Protein AF-A0A3D2SXS2-F1 (afdb_monomer)

Foldseek 3Di:
DPPDDDDPVRVVVVCVVPVVVDDDDLLCVQLVVVVVDVAQEDEDAPVSCVVLVVCQVVNVVVVHHRHHYHYHDDDFDQDPLLVVLCVVQVHDLVLLLDDLVVVLLVSLVVVPPPVNVVVLVVQLVVLVVVLVVVQVVCCVVPNVCNVVSVVSSVVSVVVSVVVVVVSSVVSCVVCVVSSVSNVVSSCCQQPVSHGCVVPPDCVVVCVVPNPVVVVVVVVPDDDDD

Radius of gyration: 31.24 Å; Cα contacts (8 Å, |Δi|>4): 143; chains: 1; bounding box: 67×53×82 Å

Mean predicted aligned error: 7.52 Å

Solvent-accessible surface area (backbone atoms only — not comparable to full-atom values): 13204 Å² total; per-residue (Å²): 131,90,83,78,86,78,53,74,64,58,53,51,55,48,40,73,76,39,67,81,84,62,79,70,50,90,78,47,36,63,51,54,49,51,72,75,37,94,55,68,59,45,75,28,53,78,75,48,47,64,57,54,72,70,37,58,66,62,27,50,76,71,79,40,82,73,48,48,80,39,76,50,91,81,68,80,89,73,52,72,76,40,48,55,50,32,61,76,67,72,52,59,75,75,62,51,62,50,61,65,72,56,49,55,48,52,56,25,56,72,67,51,54,66,69,58,55,49,51,53,52,52,48,51,54,51,47,54,50,52,28,48,55,48,24,60,60,40,39,79,77,41,65,77,46,36,59,54,29,52,48,53,40,51,52,54,49,54,54,48,54,54,48,54,52,50,50,40,51,50,47,41,61,72,43,41,70,60,50,54,51,45,51,53,38,32,46,63,50,24,44,96,71,36,60,26,72,81,71,56,62,68,63,62,53,41,75,74,55,41,70,63,48,56,54,54,54,56,74,66,60,79,81,89,128

Structure (mmCIF, N/CA/C/O backbone):
data_AF-A0A3D2SXS2-F1
#
_entry.id   AF-A0A3D2SXS2-F1
#
loop_
_atom_site.group_PDB
_atom_site.id
_atom_site.type_symbol
_atom_site.label_atom_id
_atom_site.label_alt_id
_atom_site.label_comp_id
_atom_site.label_asym_id
_atom_site.label_entity_id
_atom_site.label_seq_id
_atom_site.pdbx_PDB_ins_code
_atom_site.Cartn_x
_atom_site.Cartn_y
_atom_site.Cartn_z
_atom_site.occupancy
_atom_site.B_iso_or_equiv
_atom_site.auth_seq_id
_atom_site.auth_comp_id
_atom_site.auth_asym_id
_atom_site.auth_atom_id
_atom_site.pdbx_PDB_model_num
ATOM 1 N N . THR A 1 1 ? 34.909 5.270 -7.314 1.00 52.66 1 THR A N 1
ATOM 2 C CA . THR A 1 1 ? 35.385 5.402 -8.712 1.00 52.66 1 THR A CA 1
ATOM 3 C C . THR A 1 1 ? 36.787 4.834 -8.792 1.00 52.66 1 THR A C 1
ATOM 5 O O . THR A 1 1 ? 37.553 5.042 -7.865 1.00 52.66 1 THR A O 1
ATOM 8 N N . SER A 1 2 ? 37.109 4.069 -9.835 1.00 74.88 2 SER A N 1
ATOM 9 C CA . SER A 1 2 ? 38.295 3.194 -9.938 1.00 74.88 2 SER A CA 1
ATOM 10 C C . SER A 1 2 ? 39.664 3.896 -10.038 1.00 74.88 2 SER A C 1
ATOM 12 O O . SER A 1 2 ? 40.660 3.222 -10.267 1.00 74.88 2 SER A O 1
ATOM 14 N N . GLY A 1 3 ? 39.743 5.226 -9.910 1.00 82.44 3 GLY A N 1
ATOM 15 C CA . GLY A 1 3 ? 40.993 5.989 -10.085 1.00 82.44 3 GLY A CA 1
ATOM 16 C C . GLY A 1 3 ? 41.539 6.002 -11.521 1.00 82.44 3 GLY A C 1
ATOM 17 O O . GLY A 1 3 ? 42.621 6.524 -11.764 1.00 82.44 3 GLY A O 1
ATOM 18 N N . VAL A 1 4 ? 40.798 5.433 -12.475 1.00 85.31 4 VAL A N 1
ATOM 19 C CA . VAL A 1 4 ? 41.180 5.375 -13.887 1.00 85.31 4 VAL A CA 1
ATOM 20 C C . VAL A 1 4 ? 40.750 6.665 -14.581 1.00 85.31 4 VAL A C 1
ATOM 22 O O . VAL A 1 4 ? 39.568 7.006 -14.590 1.00 85.31 4 VAL A O 1
ATOM 25 N N . HIS A 1 5 ? 41.711 7.347 -15.199 1.00 87.38 5 HIS A N 1
ATOM 26 C CA . HIS A 1 5 ? 41.475 8.482 -16.083 1.00 87.38 5 HIS A CA 1
ATOM 27 C C . HIS A 1 5 ? 41.713 8.040 -17.525 1.00 87.38 5 HIS A C 1
ATOM 29 O O . HIS A 1 5 ? 42.765 7.493 -17.842 1.00 87.38 5 HIS A O 1
ATOM 35 N N . VAL A 1 6 ? 40.729 8.269 -18.388 1.00 89.88 6 VAL A N 1
ATOM 36 C CA . VAL A 1 6 ? 40.804 7.996 -19.827 1.00 89.88 6 VAL A CA 1
ATOM 37 C C . VAL A 1 6 ? 40.452 9.264 -20.585 1.00 89.88 6 VAL A C 1
ATOM 39 O O . VAL A 1 6 ? 39.589 10.033 -20.155 1.00 89.88 6 VAL A O 1
ATOM 42 N N . THR A 1 7 ? 41.130 9.505 -21.701 1.00 94.25 7 THR A N 1
ATOM 43 C CA . THR A 1 7 ? 40.809 10.623 -22.585 1.00 94.25 7 THR A CA 1
ATOM 44 C C . THR A 1 7 ? 39.636 10.265 -23.499 1.00 94.25 7 THR A C 1
ATOM 46 O O . THR A 1 7 ? 39.321 9.095 -23.716 1.00 94.25 7 THR A O 1
ATOM 49 N N . LEU A 1 8 ? 38.993 11.275 -24.095 1.00 92.62 8 LEU A N 1
ATOM 50 C CA . LEU A 1 8 ? 37.945 11.052 -25.100 1.00 92.62 8 LEU A CA 1
ATOM 51 C C . LEU A 1 8 ? 38.458 10.230 -26.294 1.00 92.62 8 LEU A C 1
ATOM 53 O O . LEU A 1 8 ? 37.705 9.456 -26.882 1.00 92.62 8 LEU A O 1
ATOM 57 N N . ARG A 1 9 ? 39.735 10.406 -26.652 1.00 94.75 9 ARG A N 1
ATOM 58 C CA . ARG A 1 9 ? 40.382 9.647 -27.721 1.00 94.75 9 ARG A CA 1
ATOM 59 C C . ARG A 1 9 ? 40.447 8.163 -27.365 1.00 94.75 9 ARG A C 1
ATOM 61 O O . ARG A 1 9 ? 39.988 7.355 -28.163 1.00 94.75 9 ARG A O 1
ATOM 68 N N . ASP A 1 10 ? 40.908 7.838 -26.158 1.00 92.12 10 ASP A N 1
ATOM 69 C CA . ASP A 1 10 ? 41.010 6.448 -25.690 1.00 92.12 10 ASP A CA 1
ATOM 70 C C . ASP A 1 10 ? 39.639 5.758 -25.684 1.00 92.12 10 ASP A C 1
ATOM 72 O O . ASP A 1 10 ? 39.516 4.595 -26.058 1.00 92.12 10 ASP A O 1
ATOM 76 N N . VAL A 1 11 ? 38.585 6.483 -25.286 1.00 92.19 11 VAL A N 1
ATOM 77 C CA . VAL A 1 11 ? 37.209 5.962 -25.298 1.00 92.19 11 VAL A CA 1
ATOM 78 C C . VAL A 1 11 ? 36.746 5.647 -26.723 1.00 92.19 11 VAL A C 1
ATOM 80 O O . VAL A 1 11 ? 36.150 4.597 -26.942 1.00 92.19 11 VAL A O 1
ATOM 83 N N . ARG A 1 12 ? 37.033 6.522 -27.696 1.00 92.06 12 ARG A N 1
ATOM 84 C CA . ARG A 1 12 ? 36.653 6.319 -29.105 1.00 92.06 12 ARG A CA 1
ATOM 85 C C . ARG A 1 12 ? 37.426 5.185 -29.770 1.00 92.06 12 ARG A C 1
ATOM 87 O O . ARG A 1 12 ? 36.828 4.424 -30.518 1.00 92.06 12 ARG A O 1
ATOM 94 N N . GLU A 1 13 ? 38.726 5.074 -29.504 1.00 93.56 13 GLU A N 1
ATOM 95 C CA . GLU A 1 13 ? 39.553 3.978 -30.026 1.00 93.56 13 GLU A CA 1
ATOM 96 C C . GLU A 1 13 ? 39.047 2.631 -29.492 1.00 93.56 13 GLU A C 1
ATOM 98 O O . GLU A 1 13 ? 38.753 1.735 -30.278 1.00 93.56 13 GLU A O 1
ATOM 103 N N . ARG A 1 14 ? 38.794 2.528 -28.179 1.00 91.44 14 ARG A N 1
ATOM 104 C CA . ARG A 1 14 ? 38.219 1.314 -27.573 1.00 91.44 14 ARG A CA 1
ATOM 105 C C . ARG A 1 14 ? 36.831 0.980 -28.102 1.00 91.44 14 ARG A C 1
ATOM 107 O O . ARG A 1 14 ? 36.553 -0.183 -28.360 1.00 91.44 14 ARG A O 1
ATOM 114 N N . GLN A 1 15 ? 35.969 1.984 -28.266 1.00 92.56 15 GLN A N 1
ATOM 115 C CA . GLN A 1 15 ? 34.648 1.787 -28.857 1.00 92.56 15 GLN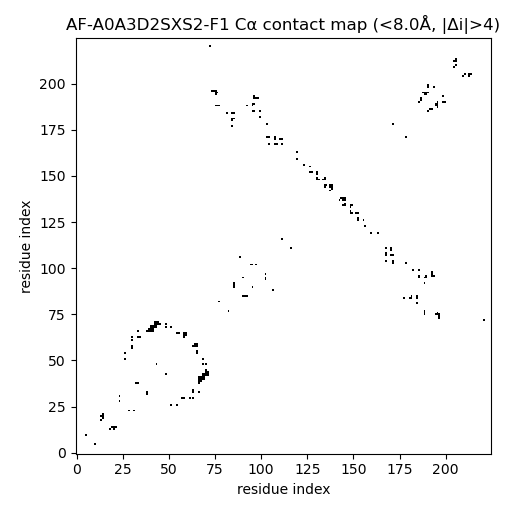 A CA 1
ATOM 116 C C . GLN A 1 15 ? 34.759 1.243 -30.287 1.00 92.56 15 GLN A C 1
ATOM 118 O O . GLN A 1 15 ? 33.954 0.403 -30.652 1.00 92.56 15 GLN A O 1
ATOM 123 N N . ALA A 1 16 ? 35.711 1.722 -31.095 1.00 93.38 16 ALA A N 1
ATOM 124 C CA . ALA A 1 16 ? 35.883 1.274 -32.478 1.00 93.38 16 ALA A CA 1
ATOM 125 C C . ALA A 1 16 ? 36.432 -0.159 -32.581 1.00 93.38 16 ALA A C 1
ATOM 127 O O . ALA A 1 16 ? 36.120 -0.862 -33.539 1.00 93.38 16 ALA A O 1
ATOM 128 N N . GLU A 1 17 ? 37.240 -0.585 -31.609 1.00 94.88 17 GLU A N 1
ATOM 129 C CA . GLU A 1 17 ? 37.743 -1.959 -31.513 1.00 94.88 17 GLU A CA 1
ATOM 130 C C . GLU A 1 17 ? 36.661 -2.937 -31.034 1.00 94.88 17 GLU A C 1
ATOM 132 O O . GLU A 1 17 ? 36.512 -4.017 -31.605 1.00 94.88 17 GLU A O 1
ATOM 137 N N . ASP A 1 18 ? 35.893 -2.557 -30.009 1.00 93.25 18 ASP A N 1
ATOM 138 C CA . ASP A 1 18 ? 34.784 -3.345 -29.475 1.00 93.25 18 ASP A CA 1
ATOM 139 C C . ASP A 1 18 ? 33.638 -2.435 -29.013 1.00 93.25 18 ASP A C 1
ATOM 141 O O . ASP A 1 18 ? 33.729 -1.703 -28.026 1.00 93.25 18 ASP A O 1
ATOM 145 N N . HIS A 1 19 ? 32.508 -2.519 -29.712 1.00 85.75 19 HIS A N 1
ATOM 146 C CA . HIS A 1 19 ? 31.332 -1.700 -29.434 1.00 85.75 19 HIS A CA 1
ATOM 147 C C . HIS A 1 19 ? 30.665 -2.052 -28.085 1.00 85.75 19 HIS A C 1
ATOM 149 O O . HIS A 1 19 ? 29.912 -1.234 -27.556 1.00 85.75 19 HIS A O 1
ATOM 155 N N . LEU A 1 20 ? 30.929 -3.235 -27.511 1.00 91.38 20 LEU A N 1
ATOM 156 C CA . LEU A 1 20 ? 30.300 -3.723 -26.274 1.00 91.38 20 LEU A CA 1
ATOM 157 C C . LEU A 1 20 ? 30.944 -3.175 -24.992 1.00 91.38 20 LEU A C 1
ATOM 159 O O . LEU A 1 20 ? 30.412 -3.377 -23.898 1.00 91.38 20 LEU A O 1
ATOM 163 N N . VAL A 1 21 ? 32.061 -2.448 -25.100 1.00 90.81 21 VAL A N 1
ATOM 164 C CA . VAL A 1 21 ? 32.752 -1.851 -23.940 1.00 90.81 21 VAL A CA 1
ATOM 165 C C . VAL A 1 21 ? 31.982 -0.686 -23.313 1.00 90.81 21 VAL A C 1
ATOM 167 O O . VAL A 1 21 ? 32.277 -0.287 -22.184 1.00 90.81 21 VAL A O 1
ATOM 170 N N . LEU A 1 22 ? 30.999 -0.132 -24.030 1.00 90.19 22 LEU A N 1
ATOM 171 C CA . LEU A 1 22 ? 30.123 0.931 -23.552 1.00 90.19 22 LEU A CA 1
ATOM 172 C C . LEU A 1 22 ? 28.702 0.400 -23.385 1.00 90.19 22 LEU A C 1
ATOM 174 O O . LEU A 1 22 ? 28.140 -0.223 -24.280 1.00 90.19 22 LEU A O 1
ATOM 178 N N . SER A 1 23 ? 28.097 0.708 -22.243 1.00 92.12 23 SER A N 1
ATOM 179 C CA . SER A 1 23 ? 26.685 0.438 -21.989 1.00 92.12 23 SER A CA 1
ATOM 180 C C . SER A 1 23 ? 25.992 1.700 -21.483 1.00 92.12 23 SER A C 1
ATOM 182 O O . SER A 1 23 ? 26.610 2.515 -20.785 1.00 92.12 23 SER A O 1
ATOM 184 N N . PRO A 1 24 ? 24.718 1.905 -21.850 1.00 92.50 24 PRO A N 1
ATOM 185 C CA . PRO A 1 24 ? 23.969 3.036 -21.352 1.00 92.50 24 PRO A CA 1
ATOM 186 C C . PRO A 1 24 ? 23.659 2.870 -19.861 1.00 92.50 24 PRO A C 1
ATOM 188 O O . PRO A 1 24 ? 23.383 1.775 -19.374 1.00 92.50 24 PRO A O 1
ATOM 191 N N . ASN A 1 25 ? 23.667 3.986 -19.137 1.00 92.44 25 ASN A N 1
ATOM 192 C CA . ASN A 1 25 ? 23.201 4.048 -17.758 1.00 92.44 25 ASN A CA 1
ATOM 193 C C . ASN A 1 25 ? 21.699 4.387 -17.721 1.00 92.44 25 ASN A C 1
ATOM 195 O O . ASN A 1 25 ? 21.044 4.486 -18.756 1.00 92.44 25 ASN A O 1
ATOM 199 N N . VAL A 1 26 ? 21.143 4.597 -16.525 1.00 91.19 26 VAL A N 1
ATOM 200 C CA . VAL A 1 26 ? 19.708 4.882 -16.347 1.00 91.19 26 VAL A CA 1
ATOM 201 C C . VAL A 1 26 ? 19.205 6.089 -17.155 1.00 91.19 26 VAL A C 1
ATOM 203 O O . VAL A 1 26 ? 18.078 6.050 -17.637 1.00 91.19 26 VAL A O 1
ATOM 206 N N . LEU A 1 27 ? 20.030 7.126 -17.350 1.00 91.38 27 LEU A N 1
ATOM 207 C CA . LEU A 1 27 ? 19.641 8.342 -18.074 1.00 91.38 27 LEU A CA 1
ATOM 208 C C . LEU A 1 27 ? 19.883 8.223 -19.582 1.00 91.38 27 LEU A C 1
ATOM 210 O O . LEU A 1 27 ? 19.085 8.728 -20.367 1.00 91.38 27 LEU A O 1
ATOM 214 N N . SER A 1 28 ? 20.961 7.550 -20.001 1.00 92.50 28 SER A N 1
ATOM 215 C CA . SER A 1 28 ? 21.262 7.365 -21.426 1.00 92.50 28 SER A CA 1
ATOM 216 C C . SER A 1 28 ? 20.487 6.227 -22.077 1.00 92.50 28 SER A C 1
ATOM 218 O O . SER A 1 28 ? 20.271 6.269 -23.286 1.00 92.50 28 SER A O 1
ATOM 220 N N . ARG A 1 29 ? 20.002 5.248 -21.302 1.00 93.94 29 ARG A N 1
ATOM 221 C CA . ARG A 1 29 ? 19.248 4.105 -21.834 1.00 93.94 29 ARG A CA 1
ATOM 222 C C . ARG A 1 29 ? 18.006 4.536 -22.621 1.00 93.94 29 ARG A C 1
ATOM 224 O O . ARG A 1 29 ? 17.916 4.099 -23.761 1.00 93.94 29 ARG A O 1
ATOM 231 N N . PRO A 1 30 ? 17.110 5.408 -22.118 1.00 93.81 30 PRO A N 1
ATOM 232 C CA . PRO A 1 30 ? 15.951 5.866 -22.891 1.00 93.81 30 PRO A CA 1
ATOM 233 C C . PRO A 1 30 ? 16.284 6.519 -24.237 1.00 93.81 30 PRO A C 1
ATOM 235 O O . PRO A 1 30 ? 15.569 6.325 -25.220 1.00 93.81 30 PRO A O 1
ATOM 238 N N . VAL A 1 31 ? 17.376 7.286 -24.285 1.00 94.19 31 VAL A N 1
ATOM 239 C CA . VAL A 1 31 ? 17.832 7.973 -25.501 1.00 94.19 31 VAL A CA 1
ATOM 240 C C . VAL A 1 31 ? 18.375 6.966 -26.509 1.00 94.19 31 VAL A C 1
ATOM 242 O O . VAL A 1 31 ? 17.983 7.001 -27.669 1.00 94.19 31 VAL A O 1
ATOM 245 N N . VAL A 1 32 ? 19.225 6.034 -26.062 1.00 94.19 32 VAL A N 1
ATOM 246 C CA . VAL A 1 32 ? 19.752 4.954 -26.915 1.00 94.19 32 VAL A CA 1
ATOM 247 C C . VAL A 1 32 ? 18.623 4.047 -27.410 1.00 94.19 32 VAL A C 1
ATOM 249 O O . VAL A 1 32 ? 18.592 3.673 -28.576 1.00 94.19 32 VAL A O 1
ATOM 252 N N . GLU A 1 33 ? 17.662 3.719 -26.550 1.00 94.69 33 GLU A N 1
ATOM 253 C CA . GLU A 1 33 ? 16.481 2.938 -26.919 1.00 94.69 33 GLU A CA 1
ATOM 254 C C . GLU A 1 33 ? 15.685 3.631 -28.033 1.00 94.69 33 GLU A C 1
ATOM 256 O O . GLU A 1 33 ? 15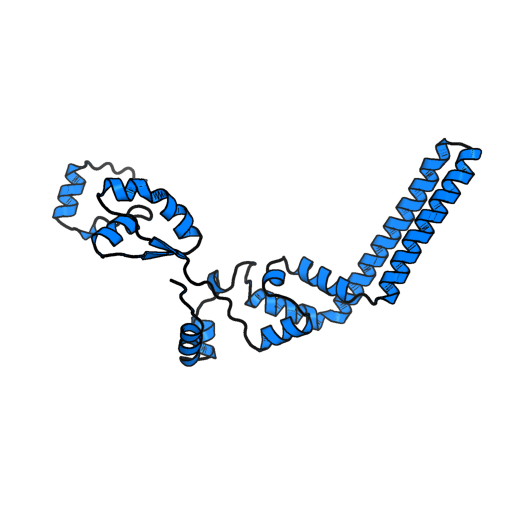.387 3.006 -29.046 1.00 94.69 33 GLU A O 1
ATOM 261 N N . SER A 1 34 ? 15.440 4.938 -27.903 1.00 94.75 34 SER A N 1
ATOM 262 C CA . SER A 1 34 ? 14.692 5.727 -28.896 1.00 94.75 34 SER A CA 1
ATOM 263 C C . SER A 1 34 ? 15.497 6.054 -30.160 1.00 94.75 34 SER A C 1
ATOM 265 O O . SER A 1 34 ? 14.920 6.433 -31.174 1.00 94.75 34 SER A O 1
ATOM 267 N N . SER A 1 35 ? 16.828 5.920 -30.128 1.00 93.38 35 SER A N 1
ATOM 268 C CA . SER A 1 35 ? 17.663 6.037 -31.329 1.00 93.38 35 SER A CA 1
ATOM 269 C C . SER A 1 35 ? 17.709 4.737 -32.135 1.00 93.38 35 SER A C 1
ATOM 271 O O . SER A 1 35 ? 17.983 4.766 -33.331 1.00 93.38 35 SER A O 1
ATOM 273 N N . VAL A 1 36 ? 17.503 3.591 -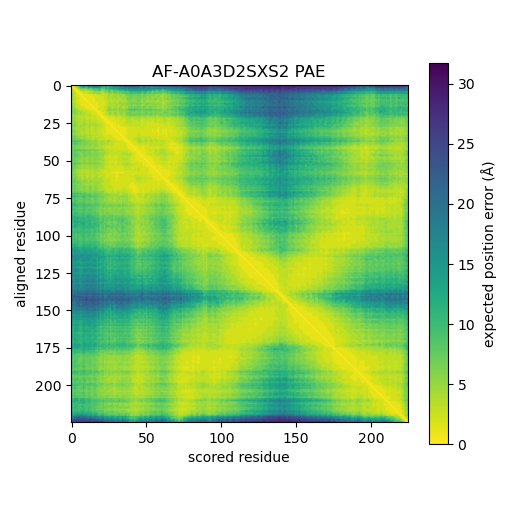31.474 1.00 94.25 36 VAL A N 1
ATOM 274 C CA . VAL A 1 36 ? 17.516 2.258 -32.097 1.00 94.25 36 VAL A CA 1
ATOM 275 C C . VAL A 1 36 ? 16.115 1.845 -32.548 1.00 94.25 36 VAL A C 1
ATOM 277 O O . VAL A 1 36 ? 15.969 1.249 -33.615 1.00 94.25 36 VAL A O 1
ATOM 280 N N . PHE A 1 37 ? 15.087 2.166 -31.762 1.00 94.62 37 PHE A N 1
ATOM 281 C CA . PHE A 1 37 ? 13.700 1.800 -32.029 1.00 94.62 37 PHE A CA 1
ATOM 282 C C . PHE A 1 37 ? 12.833 3.036 -32.298 1.00 94.62 37 PHE A C 1
ATOM 284 O O . PHE A 1 37 ? 13.013 4.064 -31.645 1.00 94.62 37 PHE A O 1
ATOM 291 N N . PRO A 1 38 ? 11.844 2.946 -33.208 1.00 90.19 38 PRO A N 1
ATOM 292 C CA . PRO A 1 38 ? 10.838 3.988 -33.394 1.00 90.19 38 PRO A CA 1
ATOM 293 C C . PRO A 1 38 ? 9.828 3.964 -32.231 1.00 90.19 38 PRO A C 1
ATOM 295 O O . PRO A 1 38 ? 8.695 3.499 -32.369 1.00 90.19 38 PRO A O 1
ATOM 298 N N . THR A 1 39 ? 10.262 4.414 -31.056 1.00 91.75 39 THR A N 1
ATOM 299 C CA . THR A 1 39 ? 9.491 4.335 -29.811 1.00 91.75 39 THR A CA 1
ATOM 300 C C . THR A 1 39 ? 8.413 5.414 -29.764 1.00 91.75 39 THR A C 1
ATOM 302 O O . THR A 1 39 ? 8.702 6.582 -29.527 1.00 91.75 39 THR A O 1
ATOM 305 N N . LEU A 1 40 ? 7.149 5.022 -29.943 1.00 92.69 40 LEU A N 1
ATOM 306 C CA . LEU A 1 40 ? 6.003 5.925 -29.772 1.00 92.69 40 LEU A CA 1
ATOM 307 C C . LEU A 1 40 ? 5.755 6.261 -28.293 1.00 92.69 40 LEU A C 1
ATOM 309 O O . LEU A 1 40 ? 5.505 7.412 -27.936 1.00 92.69 40 LEU A O 1
ATOM 313 N N . SER A 1 41 ? 5.809 5.245 -27.429 1.00 92.88 41 SER A N 1
ATOM 314 C CA . SER A 1 41 ? 5.500 5.382 -26.010 1.00 92.88 41 SER A CA 1
ATOM 315 C C . SER A 1 41 ? 6.451 4.568 -25.141 1.00 92.88 41 SER A C 1
ATOM 317 O O . SER A 1 41 ? 6.800 3.437 -25.476 1.00 92.88 41 SER A O 1
ATOM 319 N N . TYR A 1 42 ? 6.849 5.161 -24.017 1.00 93.12 42 TYR A N 1
ATOM 320 C CA . TYR A 1 42 ? 7.616 4.515 -22.963 1.00 93.12 42 TYR A CA 1
ATOM 321 C C . TYR A 1 42 ? 6.684 4.110 -21.819 1.00 93.12 42 TYR A C 1
ATOM 323 O O . TYR A 1 42 ? 6.094 4.974 -21.167 1.00 93.12 42 TYR A O 1
ATOM 331 N N . VAL A 1 43 ? 6.577 2.806 -21.554 1.00 93.38 43 VAL A N 1
ATOM 332 C CA . VAL A 1 43 ? 5.747 2.267 -20.469 1.00 93.38 43 VAL A CA 1
ATOM 333 C C . VAL A 1 43 ? 6.592 2.100 -19.208 1.00 93.38 43 VAL A C 1
ATOM 335 O O . VAL A 1 43 ? 7.477 1.250 -19.164 1.00 93.38 43 VAL A O 1
ATOM 338 N N . GLY A 1 44 ? 6.324 2.905 -18.178 1.00 92.50 44 GLY A N 1
ATOM 339 C CA . GLY A 1 44 ? 7.158 2.966 -16.973 1.00 92.50 44 GLY A CA 1
ATOM 340 C C . GLY A 1 44 ? 6.392 2.780 -15.667 1.00 92.50 44 GLY A C 1
ATOM 341 O O . GLY A 1 44 ? 5.210 3.104 -15.556 1.00 92.50 44 GLY A O 1
ATOM 342 N N . GLY A 1 45 ? 7.079 2.284 -14.635 1.00 92.31 45 GLY A N 1
ATOM 343 C CA . GLY A 1 45 ? 6.588 2.362 -13.257 1.00 92.31 45 GLY A CA 1
ATOM 344 C C . GLY A 1 45 ? 6.703 3.777 -12.664 1.00 92.31 45 GLY A C 1
ATOM 345 O O . GLY A 1 45 ? 7.430 4.611 -13.204 1.00 92.31 45 GLY A O 1
ATOM 346 N N . PRO A 1 46 ? 6.086 4.055 -11.497 1.00 90.06 46 PRO A N 1
ATOM 347 C CA . PRO A 1 46 ? 6.100 5.391 -10.885 1.00 90.06 46 PRO A CA 1
ATOM 348 C C . PRO A 1 46 ? 7.503 5.988 -10.697 1.00 90.06 46 PRO A C 1
ATOM 350 O O . PRO A 1 46 ? 7.722 7.169 -10.949 1.00 90.06 46 PRO A O 1
ATOM 353 N N . GLY A 1 47 ? 8.472 5.158 -10.295 1.00 90.19 47 GLY A N 1
ATOM 354 C CA . GLY A 1 47 ? 9.862 5.591 -10.134 1.00 90.19 47 GLY A CA 1
ATOM 355 C C . GLY A 1 47 ? 10.558 5.897 -11.460 1.00 90.19 47 GLY A C 1
ATOM 356 O O . GLY A 1 47 ? 11.405 6.782 -11.505 1.00 90.19 47 GLY A O 1
ATOM 357 N N . GLU A 1 48 ? 10.188 5.200 -12.537 1.00 91.75 48 GLU A N 1
ATOM 358 C CA . GLU A 1 48 ? 10.760 5.448 -13.859 1.00 91.75 48 GLU A CA 1
ATOM 359 C C . GLU A 1 48 ? 10.216 6.724 -14.474 1.00 91.75 48 GLU A C 1
ATOM 361 O O . GLU A 1 48 ? 10.992 7.569 -14.904 1.00 91.75 48 GLU A O 1
ATOM 366 N N . ILE A 1 49 ? 8.896 6.904 -14.425 1.00 93.31 49 ILE A N 1
ATOM 367 C CA . ILE A 1 49 ? 8.217 8.110 -14.911 1.00 93.31 49 ILE A CA 1
ATOM 368 C C . ILE A 1 49 ? 8.815 9.367 -14.268 1.00 93.31 49 ILE A C 1
ATOM 370 O O . ILE A 1 49 ? 9.062 10.354 -14.960 1.00 93.31 49 ILE A O 1
ATOM 374 N N . ALA A 1 50 ? 9.097 9.319 -12.961 1.00 91.62 50 ALA A N 1
ATOM 375 C CA . ALA A 1 50 ? 9.633 10.455 -12.218 1.00 91.62 50 ALA A CA 1
ATOM 376 C C . ALA A 1 50 ? 10.992 10.949 -12.746 1.00 91.62 50 ALA A C 1
ATOM 378 O O . ALA A 1 50 ? 11.186 12.160 -12.859 1.00 91.62 50 ALA A O 1
ATOM 379 N N . TYR A 1 51 ? 11.925 10.047 -13.084 1.00 89.94 51 TYR A N 1
ATOM 380 C CA . TYR A 1 51 ? 13.199 10.464 -13.686 1.00 89.94 51 TYR A CA 1
ATOM 381 C C . TYR A 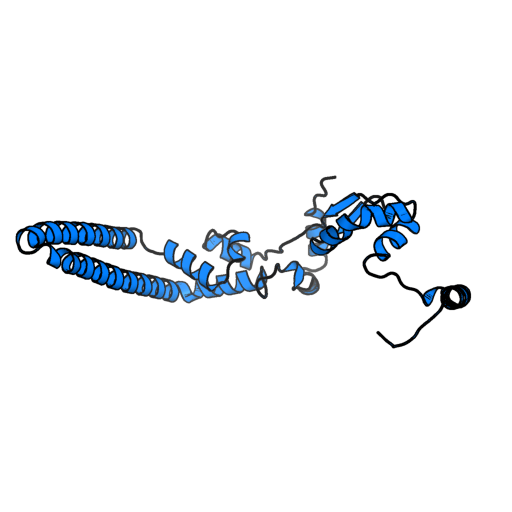1 51 ? 13.060 10.714 -15.189 1.00 89.94 51 TYR A C 1
ATOM 383 O O . TYR A 1 51 ? 13.720 11.603 -15.719 1.00 89.94 51 TYR A O 1
ATOM 391 N N . PHE A 1 52 ? 12.194 9.970 -15.882 1.00 92.88 52 PHE A N 1
ATOM 392 C CA . PHE A 1 52 ? 12.005 10.103 -17.325 1.00 92.88 52 PHE A CA 1
ATOM 393 C C . PHE A 1 52 ? 11.494 11.498 -17.696 1.00 92.88 52 PHE A C 1
ATOM 395 O O . PHE A 1 52 ? 11.977 12.097 -18.652 1.00 92.88 52 PHE A O 1
ATOM 402 N N . ALA A 1 53 ? 10.602 12.067 -16.878 1.00 88.06 53 ALA A N 1
ATOM 403 C CA . ALA A 1 53 ? 10.103 13.433 -17.038 1.00 88.06 53 ALA A CA 1
ATOM 404 C C . ALA A 1 53 ? 11.215 14.504 -17.038 1.00 88.06 53 ALA A C 1
ATOM 406 O O . ALA A 1 53 ? 11.019 15.602 -17.554 1.00 88.06 53 ALA A O 1
ATOM 407 N N . GLN A 1 54 ? 12.394 14.194 -16.490 1.00 91.31 54 GLN A N 1
ATOM 408 C CA . GLN A 1 54 ? 13.542 15.104 -16.430 1.00 91.31 54 GLN A CA 1
ATOM 409 C C . GLN A 1 54 ? 14.408 15.050 -17.701 1.00 91.31 54 GLN A C 1
ATOM 411 O O . GLN A 1 54 ? 15.295 15.883 -17.876 1.00 91.31 54 GLN A O 1
ATOM 416 N N . LEU A 1 55 ? 14.172 14.088 -18.602 1.00 94.38 55 LEU A N 1
ATOM 417 C CA . LEU A 1 55 ? 15.039 13.821 -19.752 1.00 94.38 55 LEU A CA 1
ATOM 418 C C . LEU A 1 55 ? 14.725 14.673 -20.991 1.00 94.38 55 LEU A C 1
ATOM 420 O O . LEU A 1 55 ? 15.429 14.553 -21.987 1.00 94.38 55 LEU A O 1
ATOM 424 N N . GLY A 1 56 ? 13.725 15.559 -20.959 1.00 94.31 56 GLY A N 1
ATOM 425 C CA . GLY A 1 56 ? 13.283 16.304 -22.148 1.00 94.31 56 GLY A CA 1
ATOM 426 C C . GLY A 1 56 ? 14.395 17.082 -22.872 1.00 94.31 56 GLY A C 1
ATOM 427 O O . GLY A 1 56 ? 14.539 16.963 -24.088 1.00 94.31 56 GLY A O 1
ATOM 428 N N . GLU A 1 57 ? 15.224 17.837 -22.141 1.00 95.12 57 GLU A N 1
ATOM 429 C CA . GLU A 1 57 ? 16.390 18.524 -22.733 1.00 95.12 57 GLU A CA 1
ATOM 430 C C . GLU A 1 57 ? 17.466 17.543 -23.206 1.00 95.12 57 GLU A C 1
ATOM 432 O O . GLU A 1 57 ? 18.158 17.784 -24.193 1.00 95.12 57 GLU A O 1
ATOM 437 N N . TYR A 1 58 ? 17.603 16.415 -22.513 1.00 95.38 58 TYR A N 1
ATOM 438 C CA . TYR A 1 58 ? 18.589 15.399 -22.843 1.00 95.38 58 TYR A CA 1
ATOM 439 C C . TYR A 1 58 ? 18.249 14.689 -24.163 1.00 95.38 58 TYR A C 1
ATOM 441 O O . TYR A 1 58 ? 19.140 14.478 -24.983 1.00 95.38 58 TYR A O 1
ATOM 449 N N . PHE A 1 59 ? 16.966 14.417 -24.422 1.00 96.56 59 PHE A N 1
ATOM 450 C CA . PHE A 1 59 ? 16.474 13.956 -25.726 1.00 96.56 59 PHE A CA 1
ATOM 451 C C . PHE A 1 59 ? 16.721 14.998 -26.827 1.00 96.56 59 PHE A C 1
ATOM 453 O O . PHE A 1 59 ? 17.310 14.669 -27.860 1.00 96.56 59 PHE A O 1
ATOM 460 N N . ARG A 1 60 ? 16.384 16.274 -26.574 1.00 95.88 60 ARG A N 1
ATOM 461 C CA . ARG A 1 60 ? 16.641 17.377 -27.520 1.00 95.88 60 ARG A CA 1
ATOM 462 C C . ARG A 1 60 ? 18.115 17.515 -27.887 1.00 95.88 60 ARG A C 1
ATOM 464 O O . ARG A 1 60 ? 18.429 17.711 -29.057 1.00 95.88 60 ARG A O 1
ATOM 471 N N . ALA A 1 61 ? 19.017 17.370 -26.918 1.00 96.44 61 ALA A N 1
ATOM 472 C CA . ALA A 1 61 ? 20.459 17.429 -27.154 1.00 96.44 61 ALA A CA 1
ATOM 473 C C . ALA A 1 61 ? 20.964 16.329 -28.110 1.00 96.44 61 ALA A C 1
ATOM 475 O O . ALA A 1 61 ? 22.000 16.507 -28.745 1.00 96.44 61 ALA A O 1
ATOM 476 N N . HIS A 1 62 ? 20.227 15.221 -28.238 1.00 94.75 62 HIS 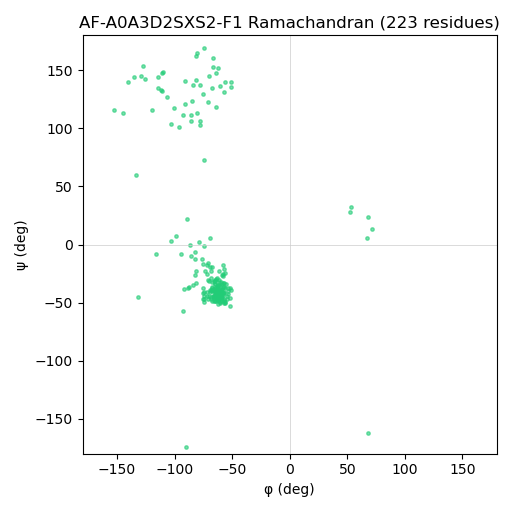A N 1
ATOM 477 C CA . HIS A 1 62 ? 20.515 14.130 -29.172 1.00 94.75 62 HIS A CA 1
ATOM 478 C C . HIS A 1 62 ? 19.677 14.204 -30.459 1.00 94.75 62 HIS A C 1
ATOM 480 O O . HIS A 1 62 ? 19.733 13.286 -31.272 1.00 94.75 62 HIS A O 1
ATOM 486 N N . GLY A 1 63 ? 18.911 15.284 -30.664 1.00 95.56 63 GLY A N 1
ATOM 487 C CA . GLY A 1 63 ? 18.061 15.456 -31.843 1.00 95.56 63 GLY A CA 1
ATOM 488 C C . GLY A 1 63 ? 16.874 14.492 -31.897 1.00 95.56 63 GLY A C 1
ATOM 489 O O . GLY A 1 63 ? 16.374 14.215 -32.983 1.00 95.56 63 GLY A O 1
ATOM 490 N N . LEU A 1 64 ? 16.444 13.968 -30.746 1.00 95.25 64 LEU A N 1
ATOM 491 C CA . LEU A 1 64 ? 15.320 13.042 -30.631 1.00 95.25 64 LEU A CA 1
ATOM 492 C C . LEU A 1 64 ? 14.133 13.715 -29.943 1.00 95.25 64 LEU A C 1
ATOM 494 O O . LEU A 1 64 ? 14.297 14.549 -29.048 1.00 95.25 64 LEU A O 1
ATOM 498 N N . GLU A 1 65 ? 12.931 13.302 -30.329 1.00 93.81 65 GLU A N 1
ATOM 499 C CA . GLU A 1 65 ? 11.718 13.609 -29.580 1.00 93.81 65 GLU A CA 1
ATOM 500 C C . GLU A 1 65 ? 11.566 12.627 -28.417 1.00 93.81 65 GLU A C 1
ATOM 502 O O . GLU A 1 65 ? 11.883 11.442 -28.527 1.00 93.81 65 GLU A O 1
ATOM 507 N N . MET A 1 66 ? 11.108 13.135 -27.274 1.00 94.44 66 MET A N 1
ATOM 508 C CA . MET A 1 66 ? 10.849 12.294 -26.111 1.00 94.44 66 MET A CA 1
ATOM 509 C C . MET A 1 66 ? 9.545 11.509 -26.340 1.00 94.44 66 MET A C 1
ATOM 511 O O . MET A 1 66 ? 8.536 12.137 -26.668 1.00 94.44 66 MET A O 1
ATOM 515 N N . PRO A 1 67 ? 9.529 10.176 -26.153 1.00 94.44 67 PRO A N 1
ATOM 516 C CA . PRO A 1 67 ? 8.328 9.373 -26.366 1.00 94.44 67 PRO A CA 1
ATOM 517 C C . PRO A 1 67 ? 7.233 9.705 -25.346 1.00 94.44 67 PRO A C 1
ATOM 519 O O . PRO A 1 67 ? 7.502 10.228 -24.259 1.00 94.44 67 PRO A O 1
ATOM 522 N N . ILE A 1 68 ? 5.990 9.341 -25.670 1.00 93.62 68 ILE A N 1
ATOM 523 C CA . ILE A 1 68 ? 4.849 9.505 -24.763 1.00 93.62 68 ILE A CA 1
ATOM 524 C C . ILE A 1 68 ? 5.066 8.620 -23.536 1.00 93.62 68 ILE A C 1
ATOM 526 O O . ILE A 1 68 ? 5.132 7.396 -23.647 1.00 93.62 68 ILE A O 1
ATOM 530 N N . VAL A 1 69 ? 5.158 9.220 -22.353 1.00 92.94 69 VAL A N 1
ATOM 531 C CA . VAL A 1 69 ? 5.331 8.464 -21.109 1.00 92.94 69 VAL A CA 1
ATOM 532 C C . VAL A 1 69 ? 3.977 7.926 -20.658 1.00 92.94 69 VAL A C 1
ATOM 534 O O . VAL A 1 69 ? 3.099 8.696 -20.276 1.00 92.94 69 VAL A O 1
ATOM 537 N N . HIS A 1 70 ? 3.822 6.605 -20.688 1.00 92.31 70 HIS A N 1
ATOM 538 C CA . HIS A 1 70 ? 2.604 5.916 -20.284 1.00 92.31 70 HIS A CA 1
ATOM 539 C C . HIS A 1 70 ? 2.842 5.131 -18.983 1.00 92.31 70 HIS A C 1
ATOM 541 O O . HIS A 1 70 ? 3.835 4.405 -18.865 1.00 92.31 70 HIS A O 1
ATOM 547 N N . PRO A 1 71 ? 1.960 5.234 -17.976 1.00 92.31 71 PRO A N 1
ATOM 548 C CA . PRO A 1 71 ? 2.085 4.420 -16.781 1.00 92.31 71 PRO A CA 1
ATOM 549 C C . PRO A 1 71 ? 1.835 2.949 -17.097 1.00 92.31 71 PRO A C 1
ATOM 551 O O . PRO A 1 71 ? 0.878 2.600 -17.787 1.00 92.31 71 PRO A O 1
ATOM 554 N N . ARG A 1 72 ? 2.688 2.057 -16.586 1.00 91.50 72 ARG A N 1
ATOM 555 C CA . ARG A 1 72 ? 2.395 0.622 -16.655 1.00 91.50 72 ARG A CA 1
ATOM 556 C C . ARG A 1 72 ? 1.119 0.305 -15.878 1.00 91.50 72 ARG A C 1
ATOM 558 O O . ARG A 1 72 ? 0.830 0.948 -14.867 1.00 91.50 72 ARG A O 1
ATOM 565 N N . CYS A 1 73 ? 0.417 -0.746 -16.289 1.00 89.06 73 CYS A N 1
ATOM 566 C CA . CYS A 1 73 ? -0.676 -1.290 -15.495 1.00 89.06 73 CYS A CA 1
ATOM 567 C C . CYS A 1 73 ? -0.148 -1.758 -14.130 1.00 89.06 73 CYS A C 1
ATOM 569 O O . CYS A 1 73 ? 0.913 -2.391 -14.039 1.00 89.06 73 CYS A O 1
ATOM 571 N N . SER A 1 74 ? -0.899 -1.441 -13.078 1.00 87.94 74 SER A N 1
ATOM 572 C CA . SER A 1 74 ? -0.661 -1.937 -11.724 1.00 87.94 74 SER A CA 1
ATOM 573 C C . SER A 1 74 ? -1.821 -2.827 -11.317 1.00 87.94 74 SER A C 1
ATOM 575 O O . SER A 1 74 ? -2.975 -2.471 -11.551 1.00 87.94 74 SER A O 1
ATOM 577 N N . VAL A 1 75 ? -1.523 -3.981 -10.723 1.00 88.94 75 VAL A N 1
ATOM 578 C CA . VAL A 1 75 ? -2.541 -4.989 -10.394 1.00 88.94 75 VAL A CA 1
ATOM 579 C C . VAL A 1 75 ? -2.366 -5.555 -9.003 1.00 88.94 75 VAL A C 1
ATOM 581 O O . VAL A 1 75 ? -1.257 -5.814 -8.540 1.00 88.94 75 VAL A O 1
ATOM 584 N N . THR A 1 76 ? -3.502 -5.830 -8.371 1.00 91.00 76 THR A N 1
ATOM 585 C CA . THR A 1 76 ? -3.572 -6.555 -7.107 1.00 91.00 76 THR A CA 1
ATOM 586 C C . THR A 1 76 ? -4.397 -7.811 -7.322 1.00 91.00 76 THR A C 1
ATOM 588 O O . THR A 1 76 ? -5.587 -7.748 -7.619 1.00 91.00 76 THR A O 1
ATOM 591 N N . LEU A 1 77 ? -3.759 -8.968 -7.172 1.00 92.19 77 LEU A N 1
ATOM 592 C CA . LEU A 1 77 ? -4.403 -10.262 -7.364 1.00 92.19 77 LEU A CA 1
ATOM 593 C C . LEU A 1 77 ? -5.083 -10.700 -6.070 1.00 92.19 77 LEU A C 1
ATOM 595 O O . LEU A 1 77 ? -4.422 -11.029 -5.087 1.00 92.19 77 LEU A O 1
ATOM 599 N N . VAL A 1 78 ? -6.414 -10.726 -6.078 1.00 93.56 78 VAL A N 1
ATOM 600 C CA . VAL A 1 78 ? -7.210 -11.082 -4.901 1.00 93.56 78 VAL A CA 1
ATOM 601 C C . VAL A 1 78 ? -7.728 -12.510 -5.040 1.00 93.56 78 VAL A C 1
ATOM 603 O O . VAL A 1 78 ? -8.681 -12.781 -5.767 1.00 93.56 78 VAL A O 1
ATOM 606 N N . GLU A 1 79 ? -7.120 -13.455 -4.319 1.00 93.12 79 GLU A N 1
ATOM 607 C CA . GLU A 1 79 ? -7.609 -14.838 -4.310 1.00 93.12 79 GLU A CA 1
ATOM 608 C C . GLU A 1 79 ? -9.017 -14.923 -3.690 1.00 93.12 79 GLU A C 1
ATOM 610 O O . GLU A 1 79 ? -9.326 -14.229 -2.721 1.00 93.12 79 GLU A O 1
ATOM 615 N N . ARG A 1 80 ? -9.855 -15.862 -4.152 1.00 93.62 80 ARG A N 1
ATOM 616 C CA . ARG A 1 80 ? -11.236 -16.039 -3.644 1.00 93.62 80 ARG A CA 1
ATOM 617 C C . ARG A 1 80 ? -11.325 -16.140 -2.117 1.00 93.62 80 ARG A C 1
ATOM 619 O O . ARG A 1 80 ? -12.251 -15.608 -1.515 1.00 93.62 80 ARG A O 1
ATOM 626 N N . LYS A 1 81 ? -10.371 -16.829 -1.480 1.00 93.69 81 LYS A N 1
ATOM 627 C CA . LYS A 1 81 ? -10.311 -16.967 -0.012 1.00 93.69 81 LYS A CA 1
ATOM 628 C C . LYS A 1 81 ? -10.066 -15.622 0.687 1.00 93.69 81 LYS A C 1
ATOM 630 O O . LYS A 1 81 ? -10.591 -15.414 1.768 1.00 93.69 81 LYS A O 1
ATOM 635 N N . ILE A 1 82 ? -9.295 -14.731 0.062 1.00 95.38 82 ILE A N 1
ATOM 636 C CA . ILE A 1 82 ? -8.985 -13.391 0.569 1.00 95.38 82 ILE A CA 1
ATOM 637 C C . ILE A 1 82 ? -10.201 -12.498 0.370 1.00 95.38 82 ILE A C 1
ATOM 639 O O . ILE A 1 82 ? -10.639 -11.879 1.330 1.00 95.38 82 ILE A O 1
ATOM 643 N N . ARG A 1 83 ? -10.812 -12.519 -0.825 1.00 95.81 83 ARG A N 1
ATOM 644 C CA . ARG A 1 83 ? -12.047 -11.771 -1.109 1.00 95.81 83 ARG A CA 1
ATOM 645 C C . ARG A 1 83 ? -13.131 -12.051 -0.067 1.00 95.81 83 ARG A C 1
ATOM 647 O O . ARG A 1 83 ? -13.662 -11.110 0.498 1.00 95.81 83 ARG A O 1
ATOM 654 N N . LYS A 1 84 ? -13.355 -13.324 0.285 1.00 95.44 84 LYS A N 1
ATOM 655 C CA . LYS A 1 84 ? -14.307 -13.716 1.342 1.00 95.44 84 LYS A CA 1
ATOM 656 C C . LYS A 1 84 ? -14.005 -13.100 2.712 1.00 95.44 84 LYS A C 1
ATOM 658 O O . LYS A 1 84 ? -14.935 -12.808 3.454 1.00 95.44 84 LYS A O 1
ATOM 663 N N . VAL A 1 85 ? -12.728 -12.948 3.068 1.00 94.94 85 VAL A N 1
ATOM 664 C CA . VAL A 1 85 ? -12.329 -12.301 4.328 1.00 94.94 85 VAL A CA 1
ATOM 665 C C . VAL A 1 85 ? -12.621 -10.805 4.259 1.00 94.94 85 VAL A C 1
ATOM 667 O O . VAL A 1 85 ? -13.200 -10.275 5.198 1.00 94.94 85 VAL A O 1
ATOM 670 N N . LEU A 1 86 ? -12.290 -10.146 3.144 1.00 94.56 86 LEU A N 1
ATOM 671 C CA . LEU A 1 86 ? -12.602 -8.726 2.943 1.00 94.56 86 LEU A CA 1
ATOM 672 C C . LEU A 1 86 ? -14.108 -8.467 2.989 1.00 94.56 86 LEU A C 1
ATOM 674 O O . LEU A 1 86 ? -14.533 -7.545 3.670 1.00 94.56 86 LEU A O 1
ATOM 678 N N . ASP A 1 87 ? -14.901 -9.314 2.327 1.00 94.38 87 ASP A N 1
ATOM 679 C CA . ASP A 1 87 ? -16.365 -9.223 2.313 1.00 94.38 87 ASP A CA 1
ATOM 680 C C . ASP A 1 87 ? -16.958 -9.363 3.714 1.00 94.38 87 ASP A C 1
ATOM 682 O O . ASP A 1 87 ? -17.870 -8.626 4.064 1.00 94.38 87 ASP A O 1
ATOM 686 N N . LYS A 1 88 ? -16.427 -10.281 4.535 1.00 90.94 88 LYS A N 1
ATOM 687 C CA . LYS A 1 88 ? -16.905 -10.495 5.911 1.00 90.94 88 LYS A CA 1
ATOM 688 C C . LYS A 1 88 ? -16.750 -9.248 6.787 1.00 90.94 88 LYS A C 1
ATOM 690 O O . LYS A 1 88 ? -17.545 -9.062 7.701 1.00 90.94 88 LYS A O 1
ATOM 695 N N . PHE A 1 89 ? -15.722 -8.445 6.533 1.00 89.81 89 PHE A N 1
ATOM 696 C CA . PHE A 1 89 ? -15.446 -7.211 7.268 1.00 89.81 89 PHE A CA 1
ATOM 697 C C . PHE A 1 89 ? -15.837 -5.946 6.494 1.00 89.81 89 PHE A C 1
ATOM 699 O O . PHE A 1 89 ? -15.552 -4.853 6.962 1.00 89.81 89 PHE A O 1
ATOM 706 N N . GLU A 1 90 ? -16.429 -6.086 5.306 1.00 92.31 90 GLU A N 1
ATOM 707 C CA . GLU A 1 90 ? -16.787 -4.971 4.418 1.00 92.31 90 GLU A CA 1
ATOM 708 C C . GLU A 1 90 ? -15.611 -4.018 4.103 1.00 92.31 90 GLU A C 1
ATOM 710 O O . GLU A 1 90 ? -15.786 -2.823 3.870 1.00 92.31 90 GLU A O 1
ATOM 715 N N . LEU A 1 91 ? -14.384 -4.552 4.052 1.00 93.31 91 LEU A N 1
ATOM 716 C CA . LEU A 1 91 ? -13.169 -3.755 3.866 1.00 93.31 91 LEU A CA 1
ATOM 717 C C . LEU A 1 91 ? -12.785 -3.607 2.392 1.00 93.31 91 LEU A C 1
ATOM 719 O O . LEU A 1 91 ? -12.824 -4.561 1.607 1.00 93.31 91 LEU A O 1
ATOM 723 N N . SER A 1 92 ? -12.318 -2.410 2.034 1.00 92.62 92 SER A N 1
ATOM 724 C CA . SER A 1 92 ? -11.668 -2.164 0.746 1.00 92.62 92 SER A CA 1
ATOM 725 C C . SER A 1 92 ? -10.196 -2.601 0.763 1.00 92.62 92 SER A C 1
ATOM 727 O O . SER A 1 92 ? -9.596 -2.817 1.819 1.00 92.62 92 SER A O 1
ATOM 729 N N . LEU A 1 93 ? -9.586 -2.725 -0.420 1.00 90.94 93 LEU A N 1
ATOM 730 C CA . LEU A 1 93 ? -8.161 -3.054 -0.535 1.00 90.94 93 LEU A CA 1
ATOM 731 C C . LEU A 1 93 ? -7.286 -1.923 0.016 1.00 90.94 93 LEU A C 1
ATOM 733 O O . LEU A 1 93 ? -6.310 -2.175 0.714 1.00 90.94 93 LEU A O 1
ATOM 737 N N . GLU A 1 94 ? -7.661 -0.676 -0.254 1.00 90.56 94 GLU A N 1
ATOM 738 C CA . GLU A 1 94 ? -6.936 0.529 0.154 1.00 90.56 94 GLU A CA 1
ATOM 739 C C . GLU A 1 94 ? -6.852 0.640 1.675 1.00 90.56 94 GLU A C 1
ATOM 741 O O . GLU A 1 94 ? -5.827 1.062 2.209 1.00 90.56 94 GLU A O 1
ATOM 746 N N . PHE A 1 95 ? -7.894 0.194 2.381 1.00 92.19 95 PHE A N 1
ATOM 747 C CA . PHE A 1 95 ? -7.910 0.163 3.838 1.00 92.19 95 PHE A CA 1
ATOM 748 C C . PHE A 1 95 ? -6.774 -0.686 4.424 1.00 92.19 95 PHE A C 1
ATOM 750 O O . PHE A 1 95 ? -6.199 -0.347 5.459 1.00 92.19 95 PHE A O 1
ATOM 757 N N . LEU A 1 96 ? -6.396 -1.759 3.727 1.00 92.81 96 LEU A N 1
ATOM 758 C CA . LEU A 1 96 ? -5.335 -2.671 4.146 1.00 92.81 96 LEU A CA 1
ATOM 759 C C . LEU A 1 96 ? -3.920 -2.149 3.880 1.00 92.81 96 LEU A C 1
ATOM 761 O O . LEU A 1 96 ? -2.962 -2.848 4.197 1.00 92.81 96 LEU A O 1
ATOM 765 N N . GLN A 1 97 ? -3.754 -0.934 3.358 1.00 92.00 97 GLN A N 1
ATOM 766 C CA . GLN A 1 97 ? -2.436 -0.290 3.286 1.00 92.00 97 GLN A CA 1
ATOM 767 C C . GLN A 1 97 ? -1.953 0.206 4.654 1.00 92.00 97 GLN A C 1
ATOM 769 O O . GLN A 1 97 ? -0.751 0.376 4.861 1.00 92.00 97 GLN A O 1
ATOM 774 N N . LYS A 1 98 ? -2.879 0.438 5.593 1.00 93.31 98 LYS A N 1
ATOM 775 C CA . LYS A 1 98 ? -2.551 0.847 6.961 1.00 93.31 98 LYS A CA 1
ATOM 776 C C . LYS A 1 98 ? -1.820 -0.276 7.707 1.00 93.31 98 LYS A C 1
ATOM 778 O O . LYS A 1 98 ? -2.076 -1.453 7.446 1.00 93.31 98 LYS A O 1
ATOM 783 N N . PRO A 1 99 ? -0.971 0.037 8.697 1.00 94.31 99 PRO A N 1
ATOM 784 C CA . PRO A 1 99 ? -0.429 -0.972 9.602 1.00 94.31 99 PRO A CA 1
ATOM 785 C C . PRO A 1 99 ? -1.526 -1.858 10.220 1.00 94.31 99 PRO A C 1
ATOM 787 O O . PRO A 1 99 ? -2.567 -1.355 10.641 1.00 94.31 99 PRO A O 1
ATOM 790 N N . PHE A 1 100 ? -1.284 -3.171 10.341 1.00 93.94 100 PHE A N 1
ATOM 791 C CA . PHE A 1 100 ? -2.310 -4.122 10.805 1.00 93.94 100 PHE A CA 1
ATOM 792 C C . PHE A 1 100 ? -2.945 -3.740 12.149 1.00 93.94 100 PHE A C 1
ATOM 794 O O . PHE A 1 100 ? -4.143 -3.904 12.358 1.00 93.94 100 PHE A O 1
ATOM 801 N N . HIS A 1 101 ? -2.148 -3.202 13.076 1.00 92.06 101 HIS A N 1
ATOM 802 C CA . HIS A 1 101 ? -2.641 -2.805 14.392 1.00 92.06 101 HIS A CA 1
ATOM 803 C C . HIS A 1 101 ? -3.690 -1.680 14.326 1.00 92.06 101 HIS A C 1
ATOM 805 O O . HIS A 1 101 ? -4.568 -1.628 15.191 1.00 92.06 101 HIS A O 1
ATOM 811 N N . GLU A 1 102 ? -3.631 -0.810 13.314 1.00 93.88 102 GLU A N 1
ATOM 812 C CA . GLU A 1 102 ? -4.635 0.226 13.054 1.00 93.88 102 GLU A CA 1
ATOM 813 C C . GLU A 1 102 ? -5.899 -0.404 12.469 1.00 93.88 102 GLU A C 1
ATOM 815 O O . GLU A 1 102 ? -6.975 -0.231 13.040 1.00 93.88 102 GLU A O 1
ATOM 820 N N . VAL A 1 103 ? -5.750 -1.244 11.435 1.00 94.00 103 VAL A N 1
ATOM 821 C CA . VAL A 1 103 ? -6.844 -2.022 10.819 1.00 94.00 103 VAL A CA 1
ATOM 822 C C . VAL A 1 103 ? -7.622 -2.798 11.884 1.00 94.00 103 VAL A C 1
ATOM 824 O O . VAL A 1 103 ? -8.831 -2.640 12.021 1.00 94.00 103 VAL A O 1
ATOM 827 N N . ALA A 1 104 ? -6.929 -3.581 12.713 1.00 93.56 104 ALA A N 1
ATOM 828 C CA . ALA A 1 104 ? -7.543 -4.368 13.777 1.00 93.56 104 ALA A CA 1
ATOM 829 C C . ALA A 1 104 ? -8.208 -3.500 14.857 1.00 93.56 104 ALA A C 1
ATOM 831 O O . ALA A 1 104 ? -9.148 -3.940 15.516 1.00 93.56 104 ALA A O 1
ATOM 832 N N . SER A 1 105 ? -7.708 -2.283 15.094 1.00 91.44 105 SER A N 1
ATOM 833 C CA . SER A 1 105 ? -8.317 -1.351 16.050 1.00 91.44 105 SER A CA 1
ATOM 834 C C . SER A 1 105 ? -9.597 -0.732 15.513 1.00 91.44 105 SER A C 1
ATOM 836 O O . SER A 1 105 ? -10.549 -0.603 16.274 1.00 91.44 105 SER A O 1
ATOM 838 N N . GLU A 1 106 ? -9.627 -0.365 14.236 1.00 92.25 106 GLU A N 1
ATOM 839 C CA . GLU A 1 106 ? -10.814 0.187 13.582 1.00 92.25 106 GLU A CA 1
ATOM 840 C C . GLU A 1 106 ? -11.912 -0.874 13.452 1.00 92.25 106 GLU A C 1
ATOM 842 O O . GLU A 1 106 ? -13.017 -0.651 13.938 1.00 92.25 106 GLU A O 1
ATOM 847 N N . VAL A 1 107 ? -11.573 -2.079 12.984 1.00 92.06 107 VAL A N 1
ATOM 848 C CA . VAL A 1 107 ? -12.508 -3.218 12.934 1.00 92.06 107 VAL A CA 1
ATOM 849 C C . VAL A 1 107 ? -13.083 -3.540 14.319 1.00 92.06 107 VAL A C 1
ATOM 851 O O . VAL A 1 107 ? -14.275 -3.791 14.473 1.00 92.06 107 VAL A O 1
ATOM 854 N N . ALA A 1 108 ? -12.258 -3.501 15.371 1.00 91.56 108 ALA A N 1
ATOM 855 C CA . ALA A 1 108 ? -12.739 -3.740 16.731 1.00 91.56 108 ALA A CA 1
ATOM 856 C C . ALA A 1 108 ? -13.658 -2.627 17.257 1.00 91.56 108 ALA A C 1
ATOM 858 O O . ALA A 1 108 ? -14.504 -2.907 18.101 1.00 91.56 108 ALA A O 1
ATOM 859 N N . ARG A 1 109 ? -13.490 -1.382 16.792 1.00 90.62 109 ARG A N 1
ATOM 860 C CA . ARG A 1 109 ? -14.385 -0.268 17.142 1.00 90.62 109 ARG A CA 1
ATOM 861 C C . ARG A 1 109 ? -15.744 -0.417 16.471 1.00 90.62 109 ARG A C 1
ATOM 863 O O . ARG A 1 109 ? -16.747 -0.175 17.127 1.00 90.62 109 ARG A O 1
ATOM 870 N N . GLU A 1 110 ? -15.778 -0.845 15.213 1.00 88.50 110 GLU A N 1
ATOM 871 C CA . GLU A 1 110 ? -17.031 -1.136 14.499 1.00 88.50 110 GLU A CA 1
ATOM 872 C C . GLU A 1 110 ? -17.788 -2.315 15.121 1.00 88.50 110 GLU A C 1
ATOM 874 O O . GLU A 1 110 ? -19.014 -2.326 15.143 1.00 88.50 110 GLU A O 1
ATOM 879 N N . GLY A 1 111 ? -17.062 -3.273 15.705 1.00 86.69 111 GLY A N 1
ATOM 880 C CA . GLY A 1 111 ? -17.644 -4.379 16.465 1.00 86.69 111 GLY A CA 1
ATOM 881 C C . GLY A 1 111 ? -18.178 -4.013 17.856 1.00 86.69 111 GLY A C 1
ATOM 882 O O . GLY A 1 111 ? -18.665 -4.902 18.552 1.00 86.69 111 GLY A O 1
ATOM 883 N N . VAL A 1 112 ? -18.072 -2.755 18.306 1.00 90.38 112 VAL A N 1
ATOM 884 C CA . VAL A 1 112 ? -18.645 -2.327 19.594 1.00 90.38 112 VAL A CA 1
ATOM 885 C C . VAL A 1 112 ? -20.172 -2.290 19.471 1.00 90.38 112 VAL A C 1
ATOM 887 O O . VAL A 1 112 ? -20.683 -1.537 18.641 1.00 90.38 112 VAL A O 1
ATOM 890 N N . PRO A 1 113 ? -20.926 -3.033 20.309 1.00 92.56 113 PRO A N 1
ATOM 891 C CA . PRO A 1 113 ? -22.383 -2.972 20.290 1.00 92.56 113 PRO A CA 1
ATOM 892 C C . PRO A 1 113 ? -22.885 -1.544 20.502 1.00 92.56 113 PRO A C 1
ATOM 894 O O . PRO A 1 113 ? -22.355 -0.805 21.341 1.00 92.56 113 PRO A O 1
ATOM 897 N N . GLN A 1 114 ? -23.925 -1.161 19.765 1.00 91.56 114 GLN A N 1
ATOM 898 C CA . GLN A 1 114 ? -24.447 0.204 19.784 1.00 91.56 114 GLN A CA 1
ATOM 899 C C . GLN A 1 114 ? -24.848 0.638 21.201 1.00 91.56 114 GLN A C 1
ATOM 901 O O . GLN A 1 114 ? -24.595 1.777 21.591 1.00 91.56 114 GLN A O 1
ATOM 906 N N . GLU A 1 115 ? -25.400 -0.276 21.998 1.00 93.94 115 GLU A N 1
ATOM 907 C CA . GLU A 1 115 ? -25.803 -0.034 23.384 1.00 93.94 115 GLU A CA 1
ATOM 908 C C . GLU A 1 115 ? -24.600 0.303 24.275 1.00 93.94 115 GLU A C 1
ATOM 910 O O . GLU A 1 115 ? -24.685 1.185 25.129 1.00 93.94 115 GLU A O 1
ATOM 915 N N . VAL A 1 116 ? -23.457 -0.356 24.054 1.00 93.19 116 VAL A N 1
ATOM 916 C CA . VAL A 1 116 ? -22.209 -0.083 24.785 1.00 93.19 116 VAL A CA 1
ATOM 917 C C . VAL A 1 116 ? -21.674 1.296 24.407 1.00 93.19 116 VAL A C 1
ATOM 919 O O . VAL A 1 116 ? -21.326 2.079 25.291 1.00 93.19 116 VAL A O 1
ATOM 922 N N . GLY A 1 117 ? -21.663 1.624 23.111 1.00 92.25 117 GLY A N 1
ATOM 923 C CA . GLY A 1 117 ? -21.266 2.949 22.627 1.00 92.25 117 GLY A CA 1
ATOM 924 C C . GLY A 1 117 ? -22.144 4.071 23.193 1.00 92.25 117 GLY A C 1
ATOM 925 O O . GLY A 1 117 ? -21.630 5.082 23.672 1.00 92.25 117 GLY A O 1
ATOM 926 N N . GLN A 1 118 ? -23.465 3.870 23.218 1.00 94.38 118 GLN A N 1
ATOM 927 C CA . GLN A 1 118 ? -24.419 4.810 23.815 1.00 94.38 118 GLN A CA 1
ATOM 928 C C . GLN A 1 118 ? -24.218 4.961 25.327 1.00 94.38 118 GLN A C 1
ATOM 930 O O . GLN A 1 118 ? -24.253 6.081 25.833 1.00 94.38 118 GLN A O 1
ATOM 935 N N . ALA A 1 119 ? -23.967 3.868 26.052 1.00 95.50 119 ALA A N 1
ATOM 936 C CA . ALA A 1 119 ? -23.710 3.914 27.490 1.00 95.50 119 ALA A CA 1
ATOM 937 C C . ALA A 1 119 ? -22.429 4.699 27.827 1.00 95.50 119 ALA A C 1
ATOM 939 O O . ALA A 1 119 ? -22.432 5.516 28.749 1.00 95.50 119 ALA A O 1
ATOM 940 N N . ILE A 1 120 ? -21.354 4.500 27.055 1.00 94.19 120 ILE A N 1
ATOM 941 C CA . ILE A 1 120 ? -20.102 5.265 27.181 1.00 94.19 120 ILE A CA 1
ATOM 942 C C . ILE A 1 120 ? -20.361 6.756 26.948 1.00 94.19 120 ILE A C 1
ATOM 944 O O . ILE A 1 120 ? -19.958 7.591 27.761 1.00 94.19 120 ILE A O 1
ATOM 948 N N . GLN A 1 121 ? -21.063 7.095 25.865 1.00 94.69 121 GLN A N 1
ATOM 949 C CA . GLN A 1 121 ? -21.375 8.482 25.531 1.00 94.69 121 GLN A CA 1
ATOM 950 C C . GLN A 1 121 ? -22.246 9.144 26.611 1.00 94.69 121 GLN A C 1
ATOM 952 O O . GLN A 1 121 ? -21.918 10.232 27.085 1.00 94.69 121 GLN A O 1
ATOM 957 N N . GLY A 1 122 ? -23.293 8.460 27.080 1.00 96.50 122 GLY A N 1
ATOM 958 C CA . GLY A 1 122 ? -24.156 8.957 28.153 1.00 96.50 122 GLY A CA 1
ATOM 959 C C . GLY A 1 122 ? -23.413 9.157 29.479 1.00 96.50 122 GLY A C 1
ATOM 960 O O . GLY A 1 122 ? -23.674 10.123 30.203 1.00 96.50 122 GLY A O 1
ATOM 961 N N . PHE A 1 123 ? -22.433 8.299 29.788 1.00 95.44 123 PHE A N 1
ATOM 962 C CA . PHE A 1 123 ? -21.560 8.490 30.945 1.00 95.44 123 PHE A CA 1
ATOM 963 C C . PHE A 1 123 ? -20.681 9.742 30.793 1.00 95.44 123 PHE A C 1
ATOM 965 O O . PHE A 1 123 ? -20.599 10.535 31.733 1.00 95.44 123 PHE A O 1
ATOM 972 N N . ARG A 1 124 ? -20.071 9.970 29.617 1.00 95.38 124 ARG A N 1
ATOM 973 C CA . ARG A 1 124 ? -19.271 11.185 29.347 1.00 95.38 124 ARG A CA 1
ATOM 974 C C . ARG A 1 124 ? -20.088 12.455 29.556 1.00 95.38 124 ARG A C 1
ATOM 976 O O . ARG A 1 124 ? -19.624 13.373 30.231 1.00 95.38 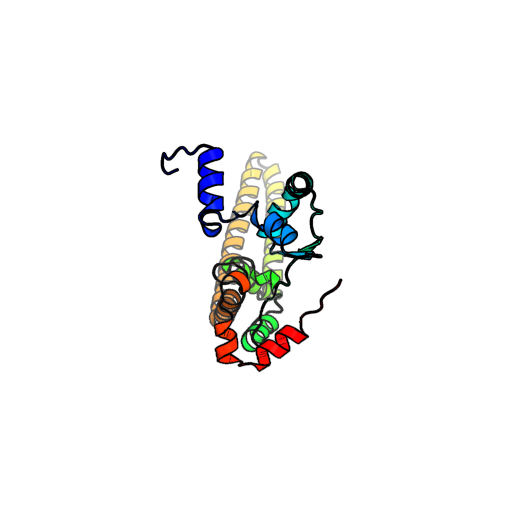124 ARG A O 1
ATOM 983 N N . GLU A 1 125 ? -21.299 12.493 29.010 1.00 96.88 125 GLU A N 1
ATOM 984 C CA . GLU A 1 125 ? -22.208 13.638 29.127 1.00 96.88 125 GLU A CA 1
ATOM 985 C C . GLU A 1 125 ? -22.617 13.891 30.581 1.00 96.88 125 GLU A C 1
ATOM 987 O O . GLU A 1 125 ? -22.570 15.030 31.052 1.00 96.88 125 GLU A O 1
ATOM 992 N N . SER A 1 126 ? -22.931 12.828 31.327 1.00 96.38 126 SER A N 1
ATOM 993 C CA . SER A 1 126 ? -23.289 12.924 32.746 1.00 96.38 126 SER A CA 1
ATOM 994 C C . SER A 1 126 ? -22.131 13.457 33.593 1.00 96.38 126 SER A C 1
ATOM 996 O O . SER A 1 126 ? -22.318 14.375 34.388 1.00 96.38 126 SER A O 1
ATOM 998 N N . VAL A 1 127 ? -20.914 12.940 33.391 1.00 95.50 127 VAL A N 1
ATOM 999 C CA . VAL A 1 127 ? -19.711 13.408 34.098 1.00 95.50 127 VAL A CA 1
ATOM 1000 C C . VAL A 1 127 ? -19.398 14.863 33.760 1.00 95.50 127 VAL A C 1
ATOM 1002 O O . VAL A 1 127 ? -19.070 15.636 34.661 1.00 95.50 127 VAL A O 1
ATOM 1005 N N . ALA A 1 128 ? -19.513 15.258 32.489 1.00 94.19 128 ALA A N 1
ATOM 1006 C CA . ALA A 1 128 ? -19.296 16.639 32.071 1.00 94.19 128 ALA A CA 1
ATOM 1007 C C . ALA A 1 128 ? -20.262 17.595 32.781 1.00 94.19 128 ALA A C 1
ATOM 1009 O O . ALA A 1 128 ? -19.817 18.582 33.369 1.00 94.19 128 ALA A O 1
ATOM 1010 N N . LYS A 1 129 ? -21.557 17.255 32.779 1.00 95.62 129 LYS A N 1
ATOM 1011 C CA . LYS A 1 129 ? -22.613 18.039 33.419 1.00 95.62 129 LYS A CA 1
ATOM 1012 C C . LYS A 1 129 ? -22.415 18.136 34.933 1.00 95.62 129 LYS A C 1
ATOM 1014 O O . LYS A 1 129 ? -22.385 19.237 35.473 1.00 95.62 129 LYS A O 1
ATOM 1019 N N . CYS A 1 130 ? -22.217 17.009 35.618 1.00 93.69 130 CYS A N 1
ATOM 1020 C CA . CYS A 1 130 ? -22.025 17.005 37.069 1.00 93.69 130 CYS A CA 1
ATOM 1021 C C . CYS A 1 130 ? -20.759 17.762 37.492 1.00 93.69 130 CYS A C 1
ATOM 1023 O O . CYS A 1 130 ? -20.762 18.425 38.525 1.00 93.69 130 CYS A O 1
ATOM 1025 N N . ALA A 1 131 ? -19.679 17.693 36.708 1.00 92.00 131 ALA A N 1
ATOM 1026 C CA . ALA A 1 131 ? -18.463 18.449 36.993 1.00 92.00 131 ALA A CA 1
ATOM 1027 C C . ALA A 1 131 ? -18.656 19.964 36.827 1.00 92.00 131 ALA A C 1
ATOM 1029 O O . ALA A 1 131 ? -18.085 20.737 37.595 1.00 92.00 131 ALA A O 1
ATOM 1030 N N . GLU A 1 132 ? -19.455 20.390 35.846 1.00 91.88 132 GLU A N 1
ATOM 1031 C CA . GLU A 1 132 ? -19.807 21.798 35.656 1.00 91.88 132 GLU A CA 1
ATOM 1032 C C . GLU A 1 132 ? -20.686 22.318 36.801 1.00 91.88 132 GLU A C 1
ATOM 1034 O O . GLU A 1 132 ? -20.358 23.340 37.404 1.00 91.88 132 GLU A O 1
ATOM 1039 N N . GLU A 1 133 ? -21.744 21.584 37.157 1.00 92.19 133 GLU A N 1
ATOM 1040 C CA . GLU A 1 133 ? -22.618 21.907 38.294 1.00 92.19 133 GLU A CA 1
ATOM 1041 C C . GLU A 1 133 ? -21.821 21.983 39.607 1.00 92.19 133 GLU A C 1
ATOM 1043 O O . GLU A 1 133 ? -21.977 22.926 40.386 1.00 92.19 133 GLU A O 1
ATOM 1048 N N . LEU A 1 134 ? -20.906 21.030 39.826 1.00 89.88 134 LEU A N 1
ATOM 1049 C CA . LEU A 1 134 ? -20.013 21.028 40.982 1.00 89.88 134 LEU A CA 1
ATOM 1050 C C . LEU A 1 134 ? -19.086 22.247 40.979 1.00 89.88 134 LEU A C 1
ATOM 1052 O O . LEU A 1 134 ? -18.937 22.884 42.018 1.00 89.88 134 LEU A O 1
ATOM 1056 N N . GLY A 1 135 ? -18.499 22.591 39.828 1.00 90.25 135 GLY A N 1
ATOM 1057 C CA . GLY A 1 135 ? -17.675 23.789 39.655 1.00 90.25 135 GLY A CA 1
ATOM 1058 C C . GLY A 1 135 ? -18.428 25.065 40.038 1.00 90.25 135 GLY A C 1
ATOM 1059 O O . GLY A 1 135 ? -17.966 25.835 40.876 1.00 90.25 135 GLY A O 1
ATOM 1060 N N . GLN A 1 136 ? -19.640 25.251 39.508 1.00 89.50 136 GLN A N 1
ATOM 1061 C CA . GLN A 1 136 ? -20.482 26.408 39.832 1.00 89.50 136 GLN A CA 1
ATOM 1062 C C . GLN A 1 136 ? -20.808 26.488 41.329 1.00 89.50 136 GLN A C 1
ATOM 1064 O O . GLN A 1 136 ? -20.718 27.566 41.922 1.00 89.50 136 GLN A O 1
ATOM 1069 N N . ALA A 1 137 ? -21.137 25.354 41.955 1.00 88.88 137 ALA A N 1
ATOM 1070 C CA . ALA A 1 137 ? -21.444 25.299 43.379 1.00 88.88 137 ALA A CA 1
ATOM 1071 C C . ALA A 1 137 ? -20.225 25.665 44.243 1.00 88.88 137 ALA A C 1
ATOM 1073 O O . ALA A 1 137 ? -20.340 26.524 45.120 1.00 88.88 137 ALA A O 1
ATOM 1074 N N . VAL A 1 138 ? -19.046 25.085 43.979 1.00 89.62 138 VAL A N 1
ATOM 1075 C CA . VAL A 1 138 ? -17.833 25.370 44.772 1.00 89.62 138 VAL A CA 1
ATOM 1076 C C . VAL A 1 138 ? -17.269 26.765 44.516 1.00 89.62 138 VAL A C 1
ATOM 1078 O O . VAL A 1 138 ? -16.663 27.338 45.417 1.00 89.62 138 VAL A O 1
ATOM 1081 N N . ASN A 1 139 ? -17.522 27.356 43.346 1.00 88.31 139 ASN A N 1
ATOM 1082 C CA . ASN A 1 139 ? -17.089 28.715 43.020 1.00 88.31 139 ASN A CA 1
ATOM 1083 C C . ASN A 1 139 ? -17.692 29.778 43.955 1.00 88.31 139 ASN A C 1
ATOM 1085 O O . ASN A 1 139 ? -17.054 30.793 44.221 1.00 88.31 139 ASN A O 1
ATOM 1089 N N . SER A 1 140 ? -18.904 29.541 44.472 1.00 86.44 140 SER A N 1
ATOM 1090 C CA . SER A 1 140 ? -19.528 30.403 45.487 1.00 86.44 140 SER A CA 1
ATOM 1091 C C . SER A 1 140 ? -18.882 30.297 46.875 1.00 86.44 140 SER A C 1
ATOM 1093 O O . SER A 1 140 ? -19.075 31.187 47.700 1.00 86.44 140 SER A O 1
ATOM 1095 N N . ILE A 1 141 ? -18.114 29.229 47.125 1.00 88.56 141 ILE A N 1
ATOM 1096 C CA . ILE A 1 141 ? -17.393 28.984 48.380 1.00 88.56 141 ILE A CA 1
ATOM 1097 C C . ILE A 1 141 ? -15.972 29.542 48.271 1.00 88.56 141 ILE A C 1
ATOM 1099 O O . ILE A 1 141 ? -15.575 30.387 49.068 1.00 88.56 141 ILE A O 1
ATOM 1103 N N . ASP A 1 142 ? -15.217 29.074 47.276 1.00 86.19 142 ASP A N 1
ATOM 1104 C CA . ASP A 1 142 ? -13.860 29.524 46.970 1.00 86.19 142 ASP A CA 1
ATOM 1105 C C . ASP A 1 142 ? -13.581 29.324 45.464 1.00 86.19 142 ASP A C 1
ATOM 1107 O O . ASP A 1 142 ? -13.533 28.183 44.988 1.00 86.19 142 ASP A O 1
ATOM 1111 N N . PRO A 1 143 ? -13.358 30.406 44.693 1.00 85.31 143 PRO A N 1
ATOM 1112 C CA . PRO A 1 143 ? -13.071 30.328 43.260 1.00 85.31 143 PRO A CA 1
ATOM 1113 C C . PRO A 1 143 ? -11.861 29.458 42.888 1.00 85.31 143 PRO A C 1
ATOM 1115 O O . PRO A 1 143 ? -11.793 28.943 41.768 1.00 85.31 143 PRO A O 1
ATOM 1118 N N . THR A 1 144 ? -10.907 29.262 43.805 1.00 86.44 144 THR A N 1
ATOM 1119 C CA . THR A 1 144 ? -9.722 28.421 43.574 1.00 86.44 144 THR A CA 1
ATOM 1120 C C . THR A 1 144 ? -10.063 26.927 43.481 1.00 86.44 144 THR A C 1
ATOM 1122 O O . THR A 1 144 ? -9.316 26.161 42.865 1.00 86.44 144 THR A O 1
ATOM 1125 N N . LEU A 1 145 ? -11.229 26.502 43.987 1.00 85.75 145 LEU A N 1
ATOM 1126 C CA . LEU A 1 145 ? -11.685 25.107 43.963 1.00 85.75 145 LEU A CA 1
ATOM 1127 C C . LEU A 1 145 ? -12.205 24.636 42.593 1.00 85.75 145 LEU A C 1
ATOM 1129 O O . LEU A 1 145 ? -12.321 23.427 42.375 1.00 85.75 145 LEU A O 1
ATOM 1133 N N . ASN A 1 146 ? 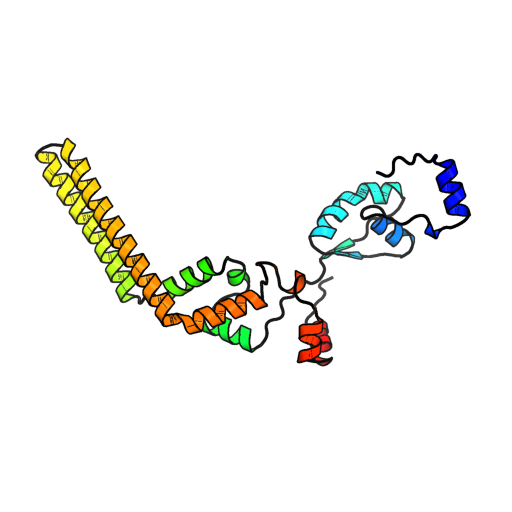-12.438 25.540 41.632 1.00 84.56 146 ASN A N 1
ATOM 1134 C CA . ASN A 1 146 ? -12.806 25.176 40.252 1.00 84.56 146 ASN A CA 1
ATOM 1135 C C . ASN A 1 146 ? -11.771 24.259 39.579 1.00 84.56 146 ASN A C 1
ATOM 1137 O O . ASN A 1 146 ? -12.119 23.383 38.777 1.00 84.56 146 ASN A O 1
ATOM 1141 N N . ALA A 1 147 ? -10.491 24.430 39.927 1.00 87.25 147 ALA A N 1
ATOM 1142 C CA . ALA A 1 147 ? -9.424 23.553 39.461 1.00 87.25 147 ALA A CA 1
ATOM 1143 C C . ALA A 1 147 ? -9.631 22.106 39.948 1.00 87.25 147 ALA A C 1
ATOM 1145 O O . ALA A 1 147 ? -9.400 21.165 39.192 1.00 87.25 147 ALA A O 1
ATOM 1146 N N . GLY A 1 148 ? -10.143 21.924 41.170 1.00 87.31 148 GLY A N 1
ATOM 1147 C CA . GLY A 1 148 ? -10.483 20.616 41.732 1.00 87.31 148 GLY A CA 1
ATOM 1148 C C . GLY A 1 148 ? -11.629 19.929 40.985 1.00 87.31 148 GLY A C 1
ATOM 1149 O O . GLY A 1 148 ? -11.503 18.763 40.622 1.00 87.31 148 GLY A O 1
ATOM 1150 N N . ALA A 1 149 ? -12.710 20.652 40.670 1.00 86.62 149 ALA A N 1
ATOM 1151 C CA . ALA A 1 149 ? -13.819 20.110 39.872 1.00 86.62 149 ALA A CA 1
ATOM 1152 C C . ALA A 1 149 ? -13.362 19.694 38.458 1.00 86.62 149 ALA A C 1
ATOM 1154 O O . ALA A 1 149 ? -13.707 18.616 37.967 1.00 86.62 149 ALA A O 1
ATOM 1155 N N . THR A 1 150 ? -12.500 20.504 37.834 1.00 89.12 150 THR A N 1
ATOM 1156 C CA . THR A 1 150 ? -11.885 20.181 36.535 1.00 89.12 150 THR A CA 1
ATOM 1157 C C . THR A 1 150 ? -10.997 18.938 36.625 1.00 89.12 150 THR A C 1
ATOM 1159 O O . THR A 1 150 ? -11.036 18.080 35.739 1.00 89.12 150 THR A O 1
ATOM 1162 N N . GLN A 1 151 ? -10.228 18.808 37.708 1.00 93.06 151 GLN A N 1
ATOM 1163 C CA . GLN A 1 151 ? -9.374 17.651 37.958 1.00 93.06 151 GLN A CA 1
ATO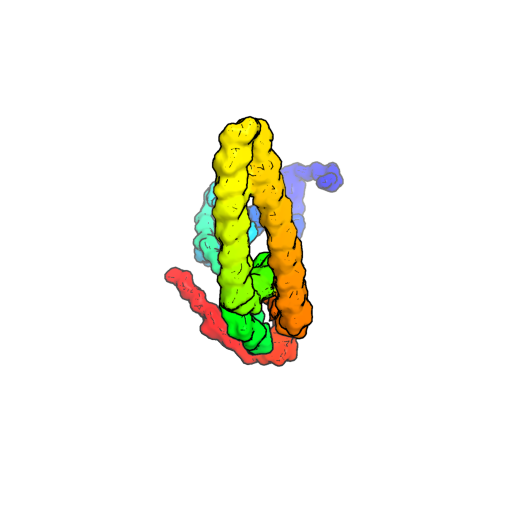M 1164 C C . GLN A 1 151 ? -10.190 16.364 38.136 1.00 93.06 151 GLN A C 1
ATOM 1166 O O . GLN A 1 151 ? -9.839 15.344 37.545 1.00 93.06 151 GLN A O 1
ATOM 1171 N N . VAL A 1 152 ? -11.297 16.407 38.884 1.00 91.50 152 VAL A N 1
ATOM 1172 C CA . VAL A 1 152 ? -12.208 15.259 39.051 1.00 91.50 152 VAL A CA 1
ATOM 1173 C C . VAL A 1 152 ? -12.784 14.821 37.704 1.00 91.50 152 VAL A C 1
ATOM 1175 O O . VAL A 1 152 ? -12.770 13.630 37.390 1.00 91.50 152 VAL A O 1
ATOM 1178 N N . ARG A 1 153 ? -13.221 15.772 36.866 1.00 94.19 153 ARG A N 1
ATOM 1179 C CA . ARG A 1 153 ? -13.691 15.477 35.502 1.00 94.19 153 ARG A CA 1
ATOM 1180 C C . ARG A 1 153 ? -12.620 14.770 34.677 1.00 94.19 153 ARG A C 1
ATOM 1182 O O . ARG A 1 153 ? -12.896 13.750 34.055 1.00 94.19 153 ARG A O 1
ATOM 1189 N N . SER A 1 154 ? -11.401 15.310 34.691 1.00 95.00 154 SER A N 1
ATOM 1190 C CA . SER A 1 154 ? -10.260 14.746 33.967 1.00 95.00 154 SER A CA 1
ATOM 1191 C C . SER A 1 154 ? -9.967 13.308 34.410 1.00 95.00 154 SER A C 1
ATOM 1193 O O . SER A 1 154 ? -9.823 12.418 33.579 1.00 95.00 154 SER A O 1
ATOM 1195 N N . GLN A 1 155 ? -9.971 13.040 35.719 1.00 95.94 155 GLN A N 1
ATOM 1196 C CA . GLN A 1 155 ? -9.770 11.692 36.260 1.00 95.94 155 GLN A CA 1
ATOM 1197 C C . GLN A 1 155 ? -10.872 10.713 35.837 1.00 95.94 155 GLN A C 1
ATOM 1199 O O . GLN A 1 155 ? -10.568 9.578 35.471 1.00 95.94 155 GLN A O 1
ATOM 1204 N N . ALA A 1 156 ? -12.134 11.146 35.853 1.00 95.12 156 ALA A N 1
ATOM 1205 C CA . ALA A 1 156 ? -13.256 10.320 35.420 1.00 95.12 156 ALA A CA 1
ATOM 1206 C C . ALA A 1 156 ? -13.180 9.978 33.922 1.00 95.12 156 ALA A C 1
ATOM 1208 O O . ALA A 1 156 ? -13.414 8.830 33.545 1.00 95.12 156 ALA A O 1
ATOM 1209 N N . PHE A 1 157 ? -12.801 10.938 33.073 1.00 95.88 157 PHE A N 1
ATOM 1210 C CA . PHE A 1 157 ? -12.583 10.687 31.647 1.00 95.88 157 PHE A CA 1
ATOM 1211 C C . PHE A 1 157 ? -11.404 9.747 31.400 1.00 95.88 157 PHE A C 1
ATOM 1213 O O . PHE A 1 157 ? -11.566 8.779 30.667 1.00 95.88 157 PHE A O 1
ATOM 1220 N N . SER A 1 158 ? -10.271 9.938 32.080 1.00 96.19 158 SER A N 1
ATOM 1221 C CA . SER A 1 158 ? -9.130 9.020 31.975 1.00 96.19 158 SER A CA 1
ATOM 1222 C C . SER A 1 158 ? -9.490 7.585 32.385 1.00 96.19 158 SER A C 1
ATOM 1224 O O . SER A 1 158 ? -9.082 6.626 31.731 1.00 96.19 158 SER A O 1
ATOM 1226 N N . ALA A 1 159 ? -10.285 7.413 33.448 1.00 96.00 159 ALA A N 1
ATOM 1227 C CA . ALA A 1 159 ? -10.759 6.095 33.870 1.00 96.00 159 ALA A CA 1
ATOM 1228 C C . ALA A 1 159 ? -11.704 5.458 32.835 1.00 96.00 159 ALA A C 1
ATOM 1230 O O . ALA A 1 159 ? -11.632 4.252 32.585 1.00 96.00 159 ALA A O 1
ATOM 1231 N N . LEU A 1 160 ? -12.566 6.265 32.206 1.00 95.31 160 LEU A N 1
ATOM 1232 C CA . LEU A 1 160 ? -13.444 5.809 31.132 1.00 95.31 160 LEU A CA 1
ATOM 1233 C C . LEU A 1 160 ? -12.653 5.400 29.885 1.00 95.31 160 LEU A C 1
ATOM 1235 O O . LEU A 1 160 ? -12.912 4.336 29.335 1.00 95.31 160 LEU A O 1
ATOM 1239 N N . GLU A 1 161 ? -11.655 6.183 29.474 1.00 95.06 161 GLU A N 1
ATOM 1240 C CA . GLU A 1 161 ? -10.766 5.839 28.357 1.00 95.06 161 GLU A CA 1
ATOM 1241 C C . GLU A 1 161 ? -10.037 4.508 28.601 1.00 95.06 161 GLU A C 1
ATOM 1243 O O . GLU A 1 161 ? -9.889 3.684 27.692 1.00 95.06 161 GLU A O 1
ATOM 1248 N N . GLU A 1 162 ? -9.615 4.243 29.842 1.00 95.94 162 GLU A N 1
ATOM 1249 C CA . GLU A 1 162 ? -9.019 2.957 30.196 1.00 95.94 162 GLU A CA 1
ATOM 1250 C C . GLU A 1 162 ? -10.019 1.797 30.051 1.00 95.94 162 GLU A C 1
ATOM 1252 O O . GLU A 1 162 ? -9.648 0.717 29.573 1.00 95.94 162 GLU A O 1
ATOM 1257 N N . LEU A 1 163 ? -11.280 2.009 30.441 1.00 94.44 163 LEU A N 1
ATOM 1258 C CA . LEU A 1 163 ? -12.351 1.029 30.272 1.00 94.44 163 LEU A CA 1
ATOM 1259 C C . LEU A 1 163 ? -12.668 0.793 28.790 1.00 94.44 163 LEU A C 1
ATOM 1261 O O . LEU A 1 163 ? -12.721 -0.361 28.369 1.00 94.44 163 LEU A O 1
ATOM 1265 N N . GLU A 1 164 ? -12.796 1.851 27.987 1.00 93.56 164 GLU A N 1
ATOM 1266 C CA . GLU A 1 164 ? -12.978 1.770 26.532 1.00 93.56 164 GLU A CA 1
ATOM 1267 C C . GLU A 1 164 ? -11.861 0.943 25.884 1.00 93.56 164 GLU A C 1
ATOM 1269 O O . GLU A 1 164 ? -12.117 0.032 25.093 1.00 93.56 164 GLU A O 1
ATOM 1274 N N . ARG A 1 165 ? -10.606 1.172 26.288 1.00 93.69 165 ARG A N 1
ATOM 1275 C CA . ARG A 1 165 ? -9.466 0.376 25.819 1.00 93.69 165 ARG A CA 1
ATOM 1276 C C . ARG A 1 165 ? -9.604 -1.105 26.185 1.00 93.69 165 ARG A C 1
ATOM 1278 O O . ARG A 1 165 ? -9.290 -1.957 25.354 1.00 93.69 165 ARG A O 1
ATOM 1285 N N . LYS A 1 166 ? -10.063 -1.431 27.398 1.00 94.69 166 LYS A N 1
ATOM 1286 C CA . LYS A 1 166 ? -10.300 -2.822 27.832 1.00 94.69 166 LYS A CA 1
ATOM 1287 C C . LYS A 1 166 ? -11.451 -3.474 27.062 1.00 94.69 166 LYS A C 1
ATOM 1289 O O . LYS A 1 166 ? -11.334 -4.643 26.703 1.00 94.69 166 LYS A O 1
ATOM 1294 N N . ILE A 1 167 ? -12.514 -2.726 26.758 1.00 93.25 167 ILE A N 1
ATOM 1295 C CA . ILE A 1 167 ? -13.627 -3.185 25.911 1.00 93.25 167 ILE A CA 1
ATOM 1296 C C . ILE A 1 167 ? -13.104 -3.538 24.517 1.00 93.25 167 ILE A C 1
ATOM 1298 O O . ILE A 1 167 ? -13.303 -4.658 24.052 1.00 93.25 167 ILE A O 1
ATOM 1302 N N . LEU A 1 168 ? -12.345 -2.638 23.885 1.00 92.94 168 LEU A N 1
ATOM 1303 C CA . LEU A 1 168 ? -11.751 -2.899 22.571 1.00 92.94 168 LEU A CA 1
ATOM 1304 C C . LEU A 1 168 ? -10.812 -4.112 22.589 1.00 92.94 168 LEU A C 1
ATOM 1306 O O . LEU A 1 168 ? -10.812 -4.908 21.653 1.00 92.94 168 LEU A O 1
ATOM 1310 N N . GLN A 1 169 ? -10.020 -4.292 23.650 1.00 93.38 169 GLN A N 1
ATOM 1311 C CA . GLN A 1 169 ? -9.185 -5.487 23.814 1.00 93.38 169 GLN A CA 1
ATOM 1312 C C . GLN A 1 169 ? -10.017 -6.769 23.940 1.00 93.38 169 GLN A C 1
ATOM 1314 O O . GLN A 1 169 ? -9.635 -7.795 23.377 1.00 93.38 169 GLN A O 1
ATOM 1319 N N . ALA A 1 170 ? -11.145 -6.724 24.651 1.00 93.12 170 ALA A N 1
ATOM 1320 C CA . ALA A 1 170 ? -12.044 -7.865 24.780 1.00 93.12 170 ALA A CA 1
ATOM 1321 C C . ALA A 1 170 ? -12.664 -8.249 23.428 1.00 93.12 170 ALA A C 1
ATOM 1323 O O . ALA A 1 170 ? -12.607 -9.423 23.069 1.00 93.12 170 ALA A O 1
ATOM 1324 N N . ILE A 1 171 ? -13.134 -7.268 22.648 1.00 92.19 171 ILE A N 1
ATOM 1325 C CA . ILE A 1 171 ? -13.687 -7.484 21.300 1.00 92.19 171 ILE A CA 1
ATOM 1326 C C . ILE A 1 171 ? -12.625 -8.066 20.361 1.00 92.19 171 ILE A C 1
ATOM 1328 O O . ILE A 1 171 ? -12.882 -9.032 19.646 1.00 92.19 171 ILE A O 1
ATOM 1332 N N . LYS A 1 172 ? -11.395 -7.533 20.385 1.00 91.56 172 LYS A N 1
ATOM 1333 C CA . LYS A 1 172 ? -10.280 -8.094 19.601 1.00 91.56 172 LYS A CA 1
ATOM 1334 C C . LYS A 1 172 ? -10.004 -9.552 19.953 1.00 91.56 172 LYS A C 1
ATOM 1336 O O . LYS A 1 172 ? -9.757 -10.357 19.064 1.00 91.56 172 LYS A O 1
ATOM 1341 N N . ARG A 1 173 ? -10.036 -9.886 21.245 1.00 92.12 173 ARG A N 1
ATOM 1342 C CA . ARG A 1 173 ? -9.798 -11.250 21.729 1.00 92.12 173 ARG A CA 1
ATOM 1343 C C . ARG A 1 173 ? -10.919 -12.204 21.322 1.00 92.12 173 ARG A C 1
ATOM 1345 O O . ARG A 1 173 ? -10.634 -13.350 20.995 1.00 92.12 173 ARG A O 1
ATOM 1352 N N . GLU A 1 174 ? -12.165 -11.747 21.355 1.00 90.62 174 GLU A N 1
ATOM 1353 C CA . GLU A 1 174 ? -13.320 -12.522 20.892 1.00 90.62 174 GLU A CA 1
ATOM 1354 C C . GLU A 1 174 ? -13.223 -12.810 19.388 1.00 90.62 174 GLU A C 1
ATOM 1356 O O . GLU A 1 174 ? -13.345 -13.958 18.971 1.00 90.62 174 GLU A O 1
ATOM 1361 N N . ASN A 1 175 ? -12.853 -11.799 18.599 1.00 90.25 175 ASN A N 1
ATOM 1362 C CA . ASN A 1 175 ? -12.697 -11.888 17.145 1.00 90.25 175 ASN A CA 1
ATOM 1363 C C . ASN A 1 175 ? -11.285 -12.308 16.697 1.00 90.25 175 ASN A C 1
ATOM 1365 O O . ASN A 1 175 ? -10.872 -12.025 15.570 1.00 90.25 175 ASN A O 1
ATOM 1369 N N . GLN A 1 176 ? -10.496 -12.956 17.561 1.00 92.69 176 GLN A N 1
ATOM 1370 C CA . GLN A 1 176 ? -9.082 -13.230 17.278 1.00 92.69 176 GLN A CA 1
ATOM 1371 C C . GLN A 1 176 ? -8.892 -14.104 16.029 1.00 92.69 176 GLN A C 1
ATOM 1373 O O . GLN A 1 176 ? -7.926 -13.924 15.288 1.00 92.69 176 GLN A O 1
ATOM 1378 N N . ILE A 1 177 ? -9.792 -15.061 15.786 1.00 93.12 177 ILE A N 1
ATOM 1379 C CA . ILE A 1 177 ? -9.702 -15.963 14.630 1.00 93.12 177 ILE A CA 1
ATOM 1380 C C . ILE A 1 177 ? -9.889 -15.167 13.339 1.00 93.12 177 ILE A C 1
ATOM 1382 O O . ILE A 1 177 ? -9.091 -15.295 12.409 1.00 93.12 177 ILE A O 1
ATOM 1386 N N . GLU A 1 178 ? -10.919 -14.333 13.290 1.00 92.00 178 GLU A N 1
ATOM 1387 C CA . GLU A 1 178 ? -11.230 -13.475 12.160 1.00 92.00 178 GLU A CA 1
ATOM 1388 C C . GLU A 1 178 ? -10.143 -12.429 11.923 1.00 92.00 178 GLU A C 1
ATOM 1390 O O . GLU A 1 178 ? -9.713 -12.246 10.785 1.00 92.00 178 GLU A O 1
ATOM 1395 N N . LEU A 1 179 ? -9.633 -11.797 12.984 1.00 94.12 179 LEU A N 1
ATOM 1396 C CA . LEU A 1 179 ? -8.520 -10.856 12.882 1.00 94.12 179 LEU A CA 1
ATOM 1397 C C . LEU A 1 179 ? -7.256 -11.543 12.353 1.00 94.12 179 LEU A C 1
ATOM 1399 O O . LEU A 1 179 ? -6.596 -10.995 11.479 1.00 94.12 179 LEU A O 1
ATOM 1403 N N . ASN A 1 180 ? -6.957 -12.775 12.770 1.00 95.00 180 ASN A N 1
ATOM 1404 C CA . ASN A 1 180 ? -5.833 -13.536 12.212 1.00 95.00 180 ASN A CA 1
ATOM 1405 C C . ASN A 1 180 ? -6.035 -13.875 10.722 1.00 95.00 180 ASN A C 1
ATOM 1407 O O . ASN A 1 180 ? -5.070 -13.967 9.962 1.00 95.00 180 ASN A O 1
ATOM 1411 N N . GLN A 1 181 ? -7.275 -14.116 10.283 1.00 95.06 181 GLN A N 1
ATOM 1412 C CA . GLN A 1 181 ? -7.575 -14.302 8.858 1.00 95.06 181 GLN A CA 1
ATOM 1413 C C . GLN A 1 181 ? -7.376 -12.999 8.083 1.00 95.06 181 GLN A C 1
ATOM 1415 O O . GLN A 1 181 ? -6.813 -13.029 6.987 1.00 95.06 181 GLN A O 1
ATOM 1420 N N . LEU A 1 182 ? -7.787 -11.874 8.667 1.00 95.81 182 LEU A N 1
ATOM 1421 C CA . LEU A 1 182 ? -7.595 -10.548 8.098 1.00 95.81 182 LEU A CA 1
ATOM 1422 C C . LEU A 1 182 ? -6.112 -10.170 8.008 1.00 95.81 182 LEU A C 1
ATOM 1424 O O . LEU A 1 182 ? -5.679 -9.661 6.980 1.00 95.81 182 LEU A O 1
ATOM 1428 N N . GLU A 1 183 ? -5.312 -10.499 9.021 1.00 95.88 183 GLU A N 1
ATOM 1429 C CA . GLU A 1 183 ? -3.859 -10.295 9.007 1.00 95.88 183 GLU A CA 1
ATOM 1430 C C . GLU A 1 183 ? -3.202 -11.066 7.860 1.00 95.88 183 GLU A C 1
ATOM 1432 O O . GLU A 1 183 ? -2.401 -10.524 7.102 1.00 95.88 183 GLU A O 1
ATOM 1437 N N . LYS A 1 184 ? -3.594 -12.331 7.662 1.00 95.69 184 LYS A N 1
ATOM 1438 C CA . LYS A 1 184 ? -3.105 -13.150 6.542 1.00 95.69 184 LYS A CA 1
ATOM 1439 C C . LYS A 1 184 ? -3.545 -12.601 5.188 1.00 95.69 184 LYS A C 1
ATOM 1441 O O . LYS A 1 184 ? -2.780 -12.684 4.229 1.00 95.69 184 LYS A O 1
ATOM 1446 N N . ALA A 1 185 ? -4.766 -12.074 5.099 1.00 95.94 185 ALA A N 1
ATOM 1447 C CA . ALA A 1 185 ? -5.254 -11.397 3.903 1.00 95.94 185 ALA A CA 1
ATOM 1448 C C . ALA A 1 185 ? -4.413 -10.148 3.603 1.00 95.94 185 ALA A C 1
ATOM 1450 O O . ALA A 1 185 ? -3.940 -9.996 2.478 1.00 95.94 185 ALA A O 1
ATOM 1451 N N . GLN A 1 186 ? -4.149 -9.311 4.610 1.00 96.38 186 GLN A N 1
ATOM 1452 C CA . GLN A 1 186 ? -3.295 -8.137 4.465 1.00 96.38 186 GLN A CA 1
ATOM 1453 C C . GLN A 1 186 ? -1.871 -8.518 4.063 1.00 96.38 186 GLN A C 1
ATOM 1455 O O . GLN A 1 186 ? -1.346 -7.931 3.128 1.00 96.38 186 GLN A O 1
ATOM 1460 N N . LEU A 1 187 ? -1.261 -9.523 4.692 1.00 95.00 187 LEU A N 1
ATOM 1461 C CA . LEU A 1 187 ? 0.089 -9.973 4.344 1.00 95.00 187 LEU A CA 1
ATOM 1462 C C . LEU A 1 187 ? 0.186 -10.453 2.888 1.00 95.00 187 LEU A C 1
ATOM 1464 O O . LEU A 1 187 ? 1.224 -10.310 2.247 1.00 95.00 187 LEU A O 1
ATOM 1468 N N . HIS A 1 188 ? -0.891 -11.033 2.357 1.00 94.62 188 HIS A N 1
ATOM 1469 C CA . HIS A 1 188 ? -0.936 -11.477 0.967 1.00 94.62 188 HIS A CA 1
ATOM 1470 C C . HIS A 1 188 ? -1.090 -10.307 -0.014 1.00 94.62 188 HIS A C 1
ATOM 1472 O O . HIS A 1 188 ? -0.462 -10.314 -1.066 1.00 94.62 188 HIS A O 1
ATOM 1478 N N . LEU A 1 189 ? -1.865 -9.281 0.332 1.00 95.31 189 LEU A N 1
ATOM 1479 C CA . LEU A 1 189 ? -2.102 -8.121 -0.538 1.00 95.31 189 LEU A CA 1
ATOM 1480 C C . LEU A 1 189 ? -1.001 -7.051 -0.429 1.00 95.31 189 LEU A C 1
ATOM 1482 O O . LEU A 1 189 ? -0.649 -6.410 -1.421 1.00 95.31 189 LEU A O 1
ATOM 1486 N N . TYR A 1 190 ? -0.449 -6.891 0.773 1.00 95.75 190 TYR A N 1
ATOM 1487 C CA . TYR A 1 190 ? 0.537 -5.884 1.156 1.00 95.75 190 TYR A CA 1
ATOM 1488 C C . TYR A 1 190 ? 1.704 -6.485 1.966 1.00 95.75 190 TYR A C 1
ATOM 1490 O O . TYR A 1 190 ? 1.927 -6.095 3.119 1.00 95.75 190 TYR A O 1
ATOM 1498 N N . PRO A 1 191 ? 2.464 -7.448 1.409 1.00 93.38 191 PRO A N 1
ATOM 1499 C CA . PRO A 1 191 ? 3.639 -8.005 2.079 1.00 93.38 191 PRO A CA 1
ATOM 1500 C C . PRO A 1 191 ? 4.650 -6.903 2.424 1.00 93.38 191 PRO A C 1
ATOM 1502 O O . PRO A 1 191 ? 4.971 -6.053 1.591 1.00 93.38 191 PRO A O 1
ATOM 1505 N N . ASP A 1 192 ? 5.130 -6.896 3.669 1.00 91.44 192 ASP A N 1
ATOM 1506 C CA . ASP A 1 192 ? 5.998 -5.845 4.226 1.00 91.44 192 ASP A CA 1
ATOM 1507 C C . ASP A 1 192 ? 5.437 -4.415 4.060 1.00 91.44 192 ASP A C 1
ATOM 1509 O O . ASP A 1 192 ? 6.192 -3.448 3.931 1.00 91.44 192 ASP A O 1
ATOM 1513 N N . GLY A 1 193 ? 4.106 -4.273 4.007 1.00 91.06 193 GLY A N 1
ATOM 1514 C CA . GLY A 1 193 ? 3.422 -2.994 3.787 1.00 91.06 193 GLY A CA 1
ATOM 1515 C C . GLY A 1 193 ? 3.557 -2.443 2.362 1.00 91.06 193 GLY A C 1
ATOM 1516 O O . GLY A 1 193 ? 3.264 -1.273 2.124 1.00 91.06 193 GLY A O 1
ATOM 1517 N N . LYS A 1 194 ? 4.020 -3.250 1.400 1.00 92.69 194 LYS A N 1
ATOM 1518 C CA . LYS A 1 194 ? 4.188 -2.861 -0.009 1.00 92.69 194 LYS A CA 1
ATOM 1519 C C . LYS A 1 194 ? 3.182 -3.600 -0.886 1.00 92.69 194 LYS A C 1
ATOM 1521 O O . LYS A 1 194 ? 2.908 -4.759 -0.602 1.00 92.69 194 LYS A O 1
ATOM 1526 N N . PRO A 1 195 ? 2.688 -2.999 -1.986 1.00 93.12 195 PRO A N 1
ATOM 1527 C CA . PRO A 1 195 ? 1.806 -3.696 -2.922 1.00 93.12 195 PRO A CA 1
ATOM 1528 C C . PRO A 1 195 ? 2.390 -5.041 -3.365 1.00 93.12 195 PRO A C 1
ATOM 1530 O O . PRO A 1 195 ? 3.573 -5.107 -3.716 1.00 93.12 195 PRO A O 1
ATOM 1533 N N . ALA A 1 196 ? 1.565 -6.091 -3.383 1.00 93.88 196 ALA A N 1
ATOM 1534 C CA . ALA A 1 196 ? 1.998 -7.448 -3.711 1.00 93.88 196 ALA A CA 1
ATOM 1535 C C . ALA A 1 196 ? 2.765 -7.537 -5.039 1.00 93.88 196 ALA A C 1
ATOM 1537 O O . ALA A 1 196 ? 3.773 -8.232 -5.096 1.00 93.88 196 ALA A O 1
ATOM 1538 N N . GLU A 1 197 ? 2.380 -6.780 -6.071 1.00 92.00 197 GLU A N 1
ATOM 1539 C CA . GLU A 1 197 ? 3.089 -6.740 -7.363 1.00 92.00 197 GLU A CA 1
ATOM 1540 C C . GLU A 1 197 ? 4.569 -6.316 -7.275 1.00 92.00 197 GLU A C 1
ATOM 1542 O O . GLU A 1 197 ? 5.339 -6.557 -8.201 1.00 92.00 197 GLU A O 1
ATOM 1547 N N . ARG A 1 198 ? 4.996 -5.689 -6.169 1.00 92.06 198 ARG A N 1
ATOM 1548 C CA . ARG A 1 198 ? 6.387 -5.264 -5.944 1.00 92.06 198 ARG A CA 1
ATOM 1549 C C . ARG A 1 198 ? 7.226 -6.275 -5.166 1.00 92.06 198 ARG A C 1
ATOM 1551 O O . ARG A 1 198 ? 8.422 -6.045 -4.993 1.00 92.06 198 ARG A O 1
ATOM 1558 N N . VAL A 1 199 ? 6.606 -7.328 -4.639 1.00 93.69 199 VAL A N 1
ATOM 1559 C CA . VAL A 1 199 ? 7.246 -8.267 -3.705 1.00 93.69 199 VAL A CA 1
ATOM 1560 C C . VAL A 1 199 ? 7.003 -9.712 -4.124 1.00 93.69 199 VAL A C 1
ATOM 1562 O O . VAL A 1 199 ? 7.926 -10.522 -4.128 1.00 93.69 199 VAL A O 1
ATOM 1565 N N . GLN A 1 200 ? 5.767 -10.049 -4.486 1.00 91.19 200 GLN A N 1
ATOM 1566 C CA . GLN A 1 200 ? 5.387 -11.395 -4.877 1.00 91.19 200 GLN A CA 1
ATOM 1567 C C . GLN A 1 200 ? 5.818 -11.701 -6.305 1.00 91.19 200 GLN A C 1
ATOM 1569 O O . GLN A 1 200 ? 5.652 -10.907 -7.228 1.00 91.19 200 GLN A O 1
ATOM 1574 N N . ASN A 1 201 ? 6.339 -12.910 -6.481 1.00 92.12 201 ASN A N 1
ATOM 1575 C CA . ASN A 1 201 ? 6.725 -13.412 -7.783 1.00 92.12 201 ASN A CA 1
ATOM 1576 C C . ASN A 1 201 ? 5.503 -14.010 -8.519 1.00 92.12 201 ASN A C 1
ATOM 1578 O O . ASN A 1 201 ? 4.752 -14.779 -7.908 1.00 92.12 201 ASN A O 1
ATOM 1582 N N . PRO A 1 202 ? 5.324 -13.745 -9.829 1.00 90.44 202 PRO A N 1
ATOM 1583 C CA . PRO A 1 202 ? 4.215 -14.297 -10.614 1.00 90.44 202 PRO A CA 1
ATOM 1584 C C . PRO A 1 202 ? 4.152 -15.835 -10.629 1.00 90.44 202 PRO A C 1
ATOM 1586 O O . PRO A 1 202 ? 3.063 -16.396 -10.760 1.00 90.44 202 PRO A O 1
ATOM 1589 N N . PHE A 1 203 ? 5.271 -16.542 -10.427 1.00 93.31 203 PHE A N 1
ATOM 1590 C CA . PHE A 1 203 ? 5.311 -18.006 -10.337 1.00 93.31 203 PHE A CA 1
ATOM 1591 C C . PHE A 1 203 ? 4.432 -18.568 -9.219 1.00 93.31 203 PHE A C 1
ATOM 1593 O O . PHE A 1 203 ? 3.951 -19.694 -9.348 1.00 93.31 203 P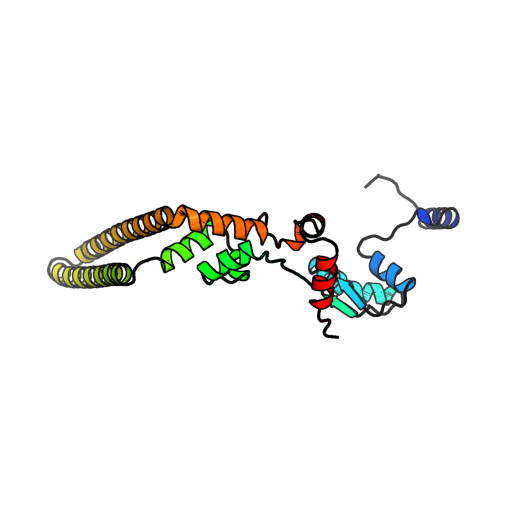HE A O 1
ATOM 1600 N N . TYR A 1 204 ? 4.165 -17.794 -8.160 1.00 92.00 204 TYR A N 1
ATOM 1601 C CA . TYR A 1 204 ? 3.193 -18.176 -7.135 1.00 92.00 204 TYR A CA 1
ATOM 1602 C C . TYR A 1 204 ? 1.813 -18.455 -7.749 1.00 92.00 204 TYR A C 1
ATOM 1604 O O . TYR A 1 204 ? 1.215 -19.506 -7.507 1.00 92.00 204 TYR A O 1
ATOM 1612 N N . PHE A 1 205 ? 1.328 -17.532 -8.582 1.00 92.75 205 PHE A N 1
ATOM 1613 C CA . PHE A 1 205 ? 0.020 -17.634 -9.223 1.00 92.75 205 PHE A CA 1
ATOM 1614 C C . PHE A 1 205 ? 0.046 -18.642 -10.370 1.00 92.75 205 PHE A C 1
ATOM 1616 O O . PHE A 1 205 ? -0.849 -19.476 -10.456 1.00 92.75 205 PHE A O 1
ATOM 1623 N N . LEU A 1 206 ? 1.106 -18.651 -11.183 1.00 93.94 206 LEU A N 1
ATOM 1624 C CA . LEU A 1 206 ? 1.239 -19.589 -12.304 1.00 93.94 206 LEU A CA 1
ATOM 1625 C C . LEU A 1 206 ? 1.276 -21.052 -11.854 1.00 93.94 206 LEU A C 1
ATOM 1627 O O . LEU A 1 206 ? 0.625 -21.895 -12.459 1.00 93.94 206 LEU A O 1
ATOM 1631 N N . THR A 1 207 ? 1.981 -21.362 -10.764 1.00 95.38 207 THR A N 1
ATOM 1632 C CA . THR A 1 207 ? 2.041 -22.738 -10.236 1.00 95.38 207 THR A CA 1
ATOM 1633 C C . THR A 1 207 ? 0.679 -23.199 -9.719 1.00 95.38 207 THR A C 1
ATOM 1635 O O . THR A 1 207 ? 0.350 -24.381 -9.778 1.00 95.38 207 THR A O 1
ATOM 1638 N N . ARG A 1 208 ? -0.127 -22.267 -9.200 1.00 93.31 208 ARG A N 1
ATOM 1639 C CA . ARG A 1 208 ? -1.415 -22.567 -8.574 1.00 93.31 208 ARG A CA 1
ATOM 1640 C C . ARG A 1 208 ? -2.584 -22.593 -9.557 1.00 93.31 208 ARG A C 1
ATOM 1642 O O . ARG A 1 208 ? -3.499 -23.390 -9.375 1.00 93.31 208 ARG A O 1
ATOM 1649 N N . TYR A 1 209 ? -2.567 -21.704 -10.544 1.00 93.94 209 TYR A N 1
ATOM 1650 C CA . TYR A 1 209 ? -3.685 -21.444 -11.453 1.00 93.94 209 TYR A CA 1
ATOM 1651 C C . TYR A 1 209 ? -3.373 -21.797 -12.916 1.00 93.94 209 TYR A C 1
ATOM 1653 O O . TYR A 1 209 ? -4.280 -21.822 -13.745 1.00 93.94 209 TYR A O 1
ATOM 1661 N N . GLY A 1 210 ? -2.122 -22.135 -13.238 1.00 94.62 210 GLY A N 1
ATOM 1662 C CA . GLY A 1 210 ? -1.708 -22.548 -14.577 1.00 94.62 210 GLY A CA 1
ATOM 1663 C C . GLY A 1 210 ? -1.777 -21.423 -15.612 1.00 94.62 210 GLY A C 1
ATOM 1664 O O . GLY A 1 210 ? -1.822 -20.242 -15.275 1.00 94.62 210 GLY A O 1
ATOM 1665 N N . GLY A 1 211 ? -1.779 -21.803 -16.893 1.00 92.81 211 GLY A N 1
ATOM 1666 C CA . GLY A 1 211 ? -1.798 -20.857 -18.015 1.00 92.81 211 GLY A CA 1
ATOM 1667 C C . GLY A 1 211 ? -3.074 -20.017 -18.109 1.00 92.81 211 GLY A C 1
ATOM 1668 O O . GLY A 1 211 ? -2.986 -18.848 -18.460 1.00 92.81 211 GLY A O 1
ATOM 1669 N N . ALA A 1 212 ? -4.226 -20.559 -17.694 1.00 92.44 212 ALA A N 1
ATOM 1670 C CA . ALA A 1 212 ? -5.513 -19.852 -17.736 1.00 92.44 212 ALA A CA 1
ATOM 1671 C C . ALA A 1 212 ? -5.505 -18.532 -16.943 1.00 92.44 212 ALA A C 1
ATOM 1673 O O . ALA A 1 212 ? -6.224 -17.595 -17.275 1.00 92.44 212 ALA A O 1
ATOM 1674 N N . PHE A 1 213 ? -4.658 -18.438 -15.914 1.00 92.06 213 PHE A N 1
ATOM 1675 C CA . PHE A 1 213 ? -4.453 -17.199 -15.171 1.00 92.06 213 PHE A CA 1
ATOM 1676 C C . PHE A 1 213 ? -3.870 -16.072 -16.035 1.00 92.06 213 PHE A C 1
ATOM 1678 O O . PHE A 1 213 ? -4.255 -14.919 -15.866 1.00 92.06 213 PHE A O 1
ATOM 1685 N N . LEU A 1 214 ? -2.956 -16.387 -16.959 1.00 91.69 214 LEU A N 1
ATOM 1686 C CA . LEU A 1 214 ? -2.395 -15.386 -17.869 1.00 91.69 214 LEU A CA 1
ATOM 1687 C C . LEU A 1 214 ? -3.449 -14.876 -18.846 1.00 91.69 214 LEU A C 1
ATOM 1689 O O . LEU A 1 214 ? -3.492 -13.675 -19.097 1.00 91.69 214 LEU A O 1
ATOM 1693 N N . ASP A 1 215 ? -4.312 -15.765 -19.341 1.00 91.69 215 ASP A N 1
ATOM 1694 C CA . ASP A 1 215 ? -5.414 -15.387 -20.226 1.00 91.69 215 ASP A CA 1
ATOM 1695 C C . ASP A 1 215 ? -6.390 -14.446 -19.504 1.00 91.69 215 ASP A C 1
ATOM 1697 O O . ASP A 1 215 ? -6.776 -13.409 -20.039 1.00 91.69 215 ASP A O 1
ATOM 1701 N N . GLU A 1 216 ? -6.751 -14.756 -18.256 1.00 90.25 216 GLU A N 1
ATOM 1702 C CA . GLU A 1 216 ? -7.634 -13.912 -17.443 1.00 90.25 216 GLU A CA 1
ATOM 1703 C C . GLU A 1 216 ? -6.999 -12.553 -17.114 1.00 90.25 216 GLU A C 1
ATOM 1705 O O . GLU A 1 216 ? -7.664 -11.521 -17.216 1.00 90.25 216 GLU A O 1
ATOM 1710 N N . LEU A 1 217 ? -5.703 -12.529 -16.789 1.00 89.81 217 LEU A N 1
ATOM 1711 C CA . LEU A 1 217 ? -4.952 -11.295 -16.556 1.00 89.81 217 LEU A CA 1
ATOM 1712 C C . LEU A 1 217 ? -4.901 -10.427 -17.821 1.00 89.81 217 LEU A C 1
ATOM 1714 O O . LEU A 1 217 ? -5.164 -9.231 -17.749 1.00 89.81 217 LEU A O 1
ATOM 1718 N N . TYR A 1 218 ? -4.610 -11.034 -18.973 1.00 89.56 218 TYR A N 1
ATOM 1719 C CA . TYR A 1 218 ? -4.580 -10.345 -20.261 1.00 89.56 218 TYR A CA 1
ATOM 1720 C C . TYR A 1 218 ? -5.943 -9.741 -20.610 1.00 89.56 218 TYR A C 1
ATOM 1722 O O . TYR A 1 218 ? -6.020 -8.566 -20.953 1.00 89.56 218 TYR A O 1
ATOM 1730 N N . ASN A 1 219 ? -7.022 -10.507 -20.440 1.00 90.19 219 ASN A N 1
ATOM 1731 C CA . ASN A 1 219 ? -8.385 -10.042 -20.709 1.00 90.19 219 ASN A CA 1
ATOM 1732 C C . ASN A 1 219 ? -8.867 -8.967 -19.723 1.00 90.19 219 ASN A C 1
ATOM 1734 O O . ASN A 1 219 ? -9.784 -8.218 -20.044 1.00 90.19 219 ASN A O 1
ATOM 1738 N N . SER A 1 220 ? -8.271 -8.895 -18.530 1.00 88.00 220 SER A N 1
ATOM 1739 C CA . SER A 1 220 ? -8.597 -7.881 -17.519 1.00 88.00 220 SER A CA 1
ATOM 1740 C C . SER A 1 220 ? -7.890 -6.546 -17.757 1.00 88.00 220 SER A C 1
ATOM 1742 O O . SER A 1 220 ? -8.220 -5.556 -17.103 1.00 88.00 220 SER A O 1
ATOM 1744 N N . PHE A 1 221 ? -6.896 -6.500 -18.647 1.00 86.31 221 PHE A N 1
ATOM 1745 C CA . PHE A 1 221 ? -6.195 -5.266 -18.969 1.00 86.31 221 PHE A CA 1
ATOM 1746 C C . PHE A 1 221 ? -6.915 -4.483 -20.060 1.00 86.31 221 PHE A C 1
ATOM 1748 O O . PHE A 1 221 ? -6.826 -4.799 -21.244 1.00 86.31 221 PHE A O 1
ATOM 1755 N N . GLU A 1 222 ? -7.561 -3.394 -19.656 1.00 78.94 222 GLU A N 1
ATOM 1756 C CA . GLU A 1 222 ? -8.051 -2.373 -20.576 1.00 78.94 222 GLU A CA 1
ATOM 1757 C C . GLU A 1 222 ? -6.972 -1.301 -20.767 1.00 78.94 222 GLU A C 1
ATOM 1759 O O . GLU A 1 222 ? -6.518 -0.669 -19.810 1.00 78.94 222 GLU A O 1
ATOM 1764 N N . VAL A 1 223 ? -6.534 -1.106 -22.013 1.00 69.56 223 VAL A N 1
ATOM 1765 C CA . VAL A 1 223 ? -5.614 -0.022 -22.374 1.00 69.56 223 VAL A CA 1
ATOM 1766 C C . VAL A 1 223 ? -6.445 1.138 -22.906 1.00 69.56 223 VAL A C 1
ATOM 1768 O O . VAL A 1 223 ? -6.882 1.123 -24.056 1.00 69.56 223 VAL A O 1
ATOM 1771 N N . SER A 1 224 ? -6.669 2.141 -22.062 1.00 60.41 224 SER A N 1
ATOM 1772 C CA . SER A 1 224 ? -7.224 3.425 -22.489 1.00 60.41 224 SER A CA 1
ATOM 1773 C C . SER A 1 224 ? -6.107 4.238 -23.140 1.00 60.41 224 SER A C 1
ATOM 1775 O O . SER A 1 224 ? -5.238 4.749 -22.434 1.00 60.41 224 SER A O 1
ATOM 1777 N N . ILE A 1 225 ? -6.105 4.295 -24.474 1.00 52.47 225 ILE A N 1
ATOM 1778 C CA . ILE A 1 225 ? -5.189 5.126 -25.275 1.00 52.47 225 ILE A CA 1
ATOM 1779 C C . ILE A 1 225 ? -5.786 6.522 -25.442 1.00 52.47 225 ILE A C 1
ATOM 1781 O O . ILE A 1 225 ? -6.993 6.599 -25.767 1.00 52.47 225 ILE A O 1
#

Secondary structure (DSSP, 8-state):
--S----HHHHHHHHHH-GGG----TTHHHHHHHHHS--SEEEE-HHHHHHHTT-HHHHHHTT-PPPEEEEPP------HHHHHHHHHTT--TGGGGS-HHHHHHHHHHHTS-HHHHHHHHHHHHHHHHHHHHHHHHHHTT-GGGHHHHHHHHHHHHHHHHHHHHHHHHHHHHHTHHHHHHHHHHHHHHSGGGS-GGGTS-THHHHHHH-THHHHHHHHH-----

pLDDT: mean 91.74, std 5.43, range [52.47, 96.88]

Nearest PDB structures (foldseek):
  4wbd-assembly1_A-2  TM=6.792E-01  e=3.812E-10  Bacillus subtilis subsp. subtilis str. 168

Sequence (225 aa):
TSGVHVTLRDVRERQAEDHLVLSPNVLSRPVVESSVFPTLSYVGGPGEIAYFAQLGEYFRAHGLEMPIVHPRCSVTLVERKIRKVLDKFELSLEFLQKPFHEVASEVAREGVPQEVGQAIQGFRESVAKCAEELGQAVNSIDPTLNAGATQVRSQAFSALEELERKILQAIKRENQIELNQLEKAQLHLYPDGKPAERVQNPFYFLTRYGGAFLDELYNSFEVSI